Protein AF-A0A914CVT5-F1 (afdb_monomer)

Sequence (232 aa):
MHRPLKSAELKYFDPIYDFYAAGKIHVPKDLCLEKFMAELRFWAVSKAKIDECCNPFSQFCIMKKMPTDQPEKDHFIGLRCAKIRRRLWLILEGHSNSRWWKLFEITSTSFVVLSIAALILGSLPEFQVPEEQRFAPDSGSAATYPTYPKVNGYTVSTTTVVKGTSEPKVVMVEHPVFNYVENICVAYFTIEYMLRLWVAPRKWAFVKEFLNVIDLLAIVPFIFEMMLQLVC

pLDDT: mean 71.41, std 16.87, range [32.84, 95.31]

Solvent-accessible surface area (backbone atoms only — not comparable to full-atom values): 14506 Å² total; per-residue (Å²): 139,87,74,81,85,72,70,75,58,70,86,59,46,56,45,54,51,45,22,78,74,72,73,43,31,61,63,69,92,90,58,60,65,70,60,47,55,50,48,34,58,73,73,68,52,64,80,88,48,44,35,82,93,40,32,66,69,65,54,52,63,52,68,63,65,70,92,87,74,83,73,88,84,66,78,54,76,88,53,90,60,42,70,58,36,53,52,50,38,40,37,76,72,68,75,40,95,47,73,64,31,57,52,52,53,52,49,55,53,49,46,53,53,50,45,54,50,41,54,57,51,53,69,35,76,88,58,32,41,75,43,79,67,76,70,71,81,78,82,74,82,78,80,79,74,90,81,78,90,70,92,83,87,72,86,81,82,78,82,74,77,77,76,72,80,70,66,77,70,64,44,72,35,64,43,69,66,48,58,53,52,45,54,53,41,45,51,49,52,46,51,52,51,50,50,52,49,69,42,40,90,51,48,75,61,51,53,70,34,72,70,47,39,52,60,46,62,73,38,43,65,60,54,49,54,55,51,49,68,72,75,107

Mean predicted aligned error: 19.11 Å

InterPro domains:
  IPR003131 Potassium channel tetramerisation-type BTB domain [PF02214] (11-53)
  IPR005821 Ion transport domain [PF00520] (102-228)
  IPR011333 SKP1/BTB/POZ domain superfamily [G3DSA:3.30.710.10] (8-59)
  IPR011333 SKP1/BTB/POZ domain superfamily [SSF54695] (11-55)
  IPR027359 Voltage-dependent channel domain superfamily [G3DSA:1.20.120.350] (73-231)
  IPR028325 Voltage-gated potassium channel [PTHR11537] (11-228)

Secondary structure (DSSP, 8-state):
---------HHHHHHHHHHHHHS-B---TTS-HHHHHHHHHHTT--GGGB-GGG-HHHHHHHHTSSSS---TTSTTTTSTTHHHHHHHHHHHTT---SHHHHHHHHHHHHHHHHHHHHHHHHTSGGG-EEE-------------PPPPP-TTS-----------------EEE--HHHHHHHHHHHHHHHHHHHHHHHH-SSHHHHHTSHHHHHHHHHHHHHHHHHHHHHH-

Foldseek 3Di:
DDDDPPDPPVVLVVQVVVCVVVVAGADDPPDDVVSSVVVCVVVVHDLVRHDPVRNVVVNVVVVVPDDDDPDPPPLLPPDPPSVVLVVLQCLLVVVDPDPSSVVVVVVLVVLVVLLVVLVVQQPDLVQFDFDQPPDPPPPDPQPDDDDDDDPDPDDDPDRPPPPPPPPRPRDRHGDVVSVVSLVVSLVVLVVSLVSNLVSDSDNVVQCPDPVNVVSCVSNVVVVVVVVVVVVD

Organism: NCBI:txid290746

Structure (mmCIF, N/CA/C/O backbone):
data_AF-A0A914CVT5-F1
#
_entry.id   AF-A0A914CVT5-F1
#
loop_
_atom_site.group_PDB
_atom_site.id
_atom_site.type_symbol
_atom_site.label_atom_id
_atom_site.label_alt_id
_atom_site.label_comp_id
_atom_site.label_asym_id
_atom_site.label_entity_id
_atom_site.label_seq_id
_atom_site.pdbx_PDB_ins_code
_atom_site.Cartn_x
_atom_site.Cartn_y
_atom_site.Cartn_z
_atom_site.occupancy
_atom_site.B_iso_or_equiv
_atom_site.auth_seq_id
_atom_site.auth_comp_id
_atom_site.auth_asym_id
_atom_site.auth_atom_id
_atom_site.pdbx_PDB_model_num
ATOM 1 N N . MET A 1 1 ? 57.151 -15.273 -0.694 1.00 36.97 1 MET A N 1
ATOM 2 C CA . MET A 1 1 ? 55.719 -15.192 -0.328 1.00 36.97 1 MET A CA 1
ATOM 3 C C . MET A 1 1 ? 54.939 -16.100 -1.281 1.00 36.97 1 MET A C 1
ATOM 5 O O . MET A 1 1 ? 54.417 -15.646 -2.288 1.00 36.97 1 MET A O 1
ATOM 9 N N . HIS A 1 2 ? 54.979 -17.411 -1.026 1.00 40.53 2 HIS A N 1
ATOM 10 C CA . HIS A 1 2 ? 54.321 -18.432 -1.847 1.00 40.53 2 HIS A CA 1
ATOM 11 C C . HIS A 1 2 ? 52.834 -18.485 -1.486 1.00 40.53 2 HIS A C 1
ATOM 13 O O . HIS A 1 2 ? 52.484 -18.820 -0.357 1.00 40.53 2 HIS A O 1
ATOM 19 N N . ARG A 1 3 ? 51.962 -18.145 -2.437 1.00 46.84 3 ARG A N 1
ATOM 20 C CA . ARG A 1 3 ? 50.525 -18.426 -2.349 1.00 46.84 3 ARG A CA 1
ATOM 21 C C . ARG A 1 3 ? 50.303 -19.799 -3.008 1.00 46.84 3 ARG A C 1
ATOM 23 O O . ARG A 1 3 ? 50.857 -20.011 -4.086 1.00 46.84 3 ARG A O 1
ATOM 30 N N . PRO A 1 4 ? 49.589 -20.747 -2.378 1.00 44.75 4 PRO A N 1
ATOM 31 C CA . PRO A 1 4 ? 49.489 -22.110 -2.887 1.00 44.75 4 PRO A CA 1
ATOM 32 C C . PRO A 1 4 ? 48.789 -22.116 -4.249 1.00 44.75 4 PRO A C 1
ATOM 34 O O . PRO A 1 4 ? 47.731 -21.503 -4.406 1.00 44.75 4 PRO A O 1
ATOM 37 N N . LEU A 1 5 ? 49.401 -22.813 -5.212 1.00 50.97 5 LEU A N 1
ATOM 38 C CA . LEU A 1 5 ? 48.841 -23.174 -6.514 1.00 50.97 5 LEU A CA 1
ATOM 39 C C . LEU A 1 5 ? 47.601 -24.048 -6.280 1.00 50.97 5 LEU A C 1
ATOM 41 O O . LEU A 1 5 ? 47.671 -25.275 -6.284 1.00 50.97 5 LEU A O 1
ATOM 45 N N . LYS A 1 6 ? 46.455 -23.416 -6.015 1.00 48.66 6 LYS A N 1
ATOM 46 C CA . LYS A 1 6 ? 45.155 -24.065 -6.163 1.00 48.66 6 LYS A CA 1
ATOM 47 C C . LYS A 1 6 ? 44.972 -24.285 -7.656 1.00 48.66 6 LYS A C 1
ATOM 49 O O . LYS A 1 6 ? 44.645 -23.343 -8.362 1.00 48.66 6 LYS A O 1
ATOM 54 N N . SER A 1 7 ? 45.311 -25.497 -8.090 1.00 51.09 7 SER A N 1
ATOM 55 C CA . SER A 1 7 ? 44.855 -26.164 -9.311 1.00 51.09 7 SER A CA 1
ATOM 56 C C . SER A 1 7 ? 44.040 -25.260 -10.238 1.00 51.09 7 SER A C 1
ATOM 58 O O . SER A 1 7 ? 42.828 -25.134 -10.046 1.00 51.09 7 SER A O 1
ATOM 60 N N . ALA A 1 8 ? 44.690 -24.667 -11.243 1.00 56.19 8 ALA A N 1
ATOM 61 C CA . ALA A 1 8 ? 43.963 -24.233 -12.426 1.00 56.19 8 ALA A CA 1
ATOM 62 C C . ALA A 1 8 ? 43.150 -25.451 -12.885 1.00 56.19 8 ALA A C 1
ATOM 64 O O . ALA A 1 8 ? 43.713 -26.529 -13.106 1.00 56.19 8 ALA A O 1
ATOM 65 N N . GLU A 1 9 ? 41.822 -25.340 -12.887 1.00 62.53 9 GLU A N 1
ATOM 66 C CA . GLU A 1 9 ? 40.959 -26.416 -13.369 1.00 62.53 9 GLU A CA 1
ATOM 67 C C . GLU A 1 9 ? 41.416 -26.696 -14.818 1.00 62.53 9 GLU A C 1
ATOM 69 O O . GLU A 1 9 ? 41.316 -25.798 -15.648 1.00 62.53 9 GLU A O 1
ATOM 74 N N . LEU A 1 10 ? 41.975 -27.887 -15.120 1.00 64.94 10 LEU A N 1
ATOM 75 C CA . LEU A 1 10 ? 42.660 -28.189 -16.403 1.00 64.94 10 LEU A CA 1
ATOM 76 C C . LEU A 1 10 ? 41.871 -27.702 -17.632 1.00 64.94 10 LEU A C 1
ATOM 78 O O . LEU A 1 10 ? 42.443 -27.197 -18.587 1.00 64.94 10 LEU A O 1
ATOM 82 N N . LYS A 1 11 ? 40.540 -27.772 -17.543 1.00 69.31 11 LYS A N 1
ATOM 83 C CA . LYS A 1 11 ? 39.583 -27.351 -18.572 1.00 69.31 11 LYS A CA 1
ATOM 84 C C . LYS A 1 11 ? 39.693 -25.876 -18.984 1.00 69.31 11 LYS A C 1
ATOM 86 O O . LYS A 1 11 ? 39.271 -25.532 -20.079 1.00 69.31 11 LYS A O 1
ATOM 91 N N . TYR A 1 12 ? 40.213 -25.001 -18.121 1.00 74.88 12 TYR A N 1
ATOM 92 C CA . TYR A 1 12 ? 40.354 -23.560 -18.372 1.00 74.88 12 TYR A CA 1
ATOM 93 C C . TYR A 1 12 ? 41.755 -23.178 -18.849 1.00 74.88 12 TYR A C 1
ATOM 95 O O . TYR A 1 12 ? 41.942 -22.053 -19.309 1.00 74.88 12 TYR A O 1
ATOM 103 N N . PHE A 1 13 ? 42.728 -24.087 -18.737 1.00 82.00 13 PHE A N 1
ATOM 104 C CA . PHE A 1 13 ? 44.098 -23.839 -19.171 1.00 82.00 13 PHE A CA 1
ATOM 105 C C . PHE A 1 13 ? 44.237 -23.951 -20.691 1.00 82.00 13 PHE A C 1
ATOM 107 O O . PHE A 1 13 ? 44.927 -23.127 -21.281 1.00 82.00 13 PHE A O 1
ATOM 114 N N . ASP A 1 14 ? 43.531 -24.888 -21.330 1.00 81.12 14 ASP A N 1
ATOM 115 C CA . ASP A 1 14 ? 43.660 -25.136 -22.775 1.00 81.12 14 ASP A CA 1
ATOM 116 C C . ASP A 1 14 ? 43.394 -23.877 -23.630 1.00 81.12 14 ASP A C 1
ATOM 118 O O . ASP A 1 14 ? 44.256 -23.511 -24.429 1.00 81.12 14 ASP A O 1
ATOM 122 N N . PRO A 1 15 ? 42.316 -23.093 -23.403 1.00 78.75 15 PRO A N 1
ATOM 123 C CA . PRO A 1 15 ? 42.083 -21.868 -24.176 1.00 78.75 15 PRO A CA 1
ATOM 124 C C . PRO A 1 15 ? 43.093 -20.747 -23.883 1.00 78.75 15 PRO A C 1
ATOM 126 O O . PRO A 1 15 ? 43.278 -19.835 -24.690 1.00 78.75 15 PRO A O 1
ATOM 129 N N . ILE A 1 16 ? 43.728 -20.780 -22.707 1.00 81.81 16 ILE A N 1
ATOM 130 C CA . ILE A 1 16 ? 44.769 -19.822 -22.312 1.00 81.81 16 ILE A CA 1
ATOM 131 C C . ILE A 1 16 ? 46.095 -20.203 -22.973 1.00 81.81 16 ILE A C 1
ATOM 133 O O . ILE A 1 16 ? 46.810 -19.326 -23.454 1.00 81.81 16 ILE A O 1
ATOM 137 N N . TYR A 1 17 ? 46.408 -21.495 -23.050 1.00 83.81 17 TYR A N 1
ATOM 138 C CA . TYR A 1 17 ? 47.564 -22.008 -23.776 1.00 83.81 17 TYR A CA 1
ATOM 139 C C . TYR A 1 17 ? 47.457 -21.713 -25.278 1.00 83.81 17 TYR A C 1
ATOM 141 O O . TYR A 1 17 ? 48.393 -21.158 -25.859 1.00 83.81 17 TYR A O 1
ATOM 149 N N . ASP A 1 18 ? 46.291 -21.968 -25.877 1.00 82.56 18 ASP A N 1
ATOM 150 C CA . ASP A 1 18 ? 46.019 -21.662 -27.285 1.00 82.56 18 ASP A CA 1
ATOM 151 C C . ASP A 1 18 ? 46.185 -20.171 -27.596 1.00 82.56 18 ASP A C 1
ATOM 153 O O . ASP A 1 18 ? 46.646 -19.809 -28.676 1.00 82.56 18 ASP A O 1
ATOM 157 N N . PHE A 1 19 ? 45.903 -19.282 -26.640 1.00 83.75 19 PHE A N 1
ATOM 158 C CA . PHE A 1 19 ? 46.193 -17.858 -26.794 1.00 83.75 19 PHE A CA 1
ATOM 159 C C . PHE A 1 19 ? 47.691 -17.563 -26.904 1.00 83.75 19 PHE A C 1
ATOM 161 O O . PHE A 1 19 ? 48.083 -16.748 -27.740 1.00 83.75 19 PHE A O 1
ATOM 168 N N . TYR A 1 20 ? 48.538 -18.212 -26.104 1.00 82.12 20 TYR A N 1
ATOM 169 C CA . TYR A 1 20 ? 49.987 -18.023 -26.214 1.00 82.12 20 TYR A CA 1
ATOM 170 C C . TYR A 1 20 ? 50.554 -18.599 -27.519 1.00 82.12 20 TYR A C 1
ATOM 172 O O . TYR A 1 20 ? 51.571 -18.101 -27.999 1.00 82.12 20 TYR A O 1
ATOM 180 N N . ALA A 1 21 ? 49.890 -19.594 -28.116 1.00 83.88 21 ALA A N 1
ATOM 181 C CA . ALA A 1 21 ? 50.286 -20.184 -29.394 1.00 83.88 21 ALA A CA 1
ATOM 182 C C . ALA A 1 21 ? 49.738 -19.427 -30.625 1.00 83.88 21 ALA A C 1
ATOM 184 O O . ALA A 1 21 ? 50.476 -19.179 -31.577 1.00 83.88 21 ALA A O 1
ATOM 185 N N . ALA A 1 22 ? 48.456 -19.051 -30.620 1.00 81.00 22 ALA A N 1
ATOM 186 C CA . ALA A 1 22 ? 47.734 -18.489 -31.768 1.00 81.00 22 ALA A CA 1
ATOM 187 C C . ALA A 1 22 ? 47.489 -16.970 -31.673 1.00 81.00 22 ALA A C 1
ATOM 189 O O . ALA A 1 22 ? 47.069 -16.342 -32.647 1.00 81.00 22 ALA A O 1
ATOM 190 N N . GLY A 1 23 ? 47.722 -16.358 -30.508 1.00 78.69 23 GLY A N 1
ATOM 191 C CA . GLY A 1 23 ? 47.562 -14.918 -30.271 1.00 78.69 23 GLY A CA 1
ATOM 192 C C . GLY A 1 23 ? 46.113 -14.433 -30.133 1.00 78.69 23 GLY A C 1
ATOM 193 O O . GLY A 1 23 ? 45.882 -13.225 -30.026 1.00 78.69 23 GLY A O 1
ATOM 194 N N . LYS A 1 24 ? 45.138 -15.347 -30.127 1.00 78.00 24 LYS A N 1
ATOM 195 C CA . LYS A 1 24 ? 43.693 -15.076 -30.058 1.00 78.00 24 LYS A CA 1
ATOM 196 C C . LYS A 1 24 ? 43.043 -15.948 -28.989 1.00 78.00 24 LYS A C 1
ATOM 198 O O . LYS A 1 24 ? 43.407 -17.110 -28.849 1.00 78.00 24 LYS A O 1
ATOM 203 N N . ILE A 1 25 ? 42.088 -15.391 -28.242 1.00 81.44 25 ILE A N 1
ATOM 204 C CA . ILE A 1 25 ? 41.375 -16.122 -27.183 1.00 81.44 25 ILE A CA 1
ATOM 205 C C . ILE A 1 25 ? 39.988 -16.516 -27.690 1.00 81.44 25 ILE A C 1
ATOM 207 O O . ILE A 1 25 ? 39.167 -15.644 -27.994 1.00 81.44 25 ILE A O 1
ATOM 211 N N . HIS A 1 26 ? 39.716 -17.819 -27.704 1.00 79.25 26 HIS A N 1
ATOM 212 C CA . HIS A 1 26 ? 38.389 -18.385 -27.932 1.00 79.25 26 HIS A CA 1
ATOM 213 C C . HIS A 1 26 ? 37.835 -18.947 -26.624 1.00 79.25 26 HIS A C 1
ATOM 215 O O . HIS A 1 26 ? 38.571 -19.535 -25.838 1.00 79.25 26 HIS A O 1
ATOM 221 N N . VAL A 1 27 ? 36.539 -18.756 -26.373 1.00 75.38 27 VAL A N 1
ATOM 222 C CA . VAL A 1 27 ? 35.891 -19.223 -25.140 1.00 75.38 27 VAL A CA 1
ATOM 223 C C . VAL A 1 27 ? 35.035 -20.451 -25.453 1.00 75.38 27 VAL A C 1
ATOM 225 O O . VAL A 1 27 ? 34.087 -20.334 -26.237 1.00 75.38 27 VAL A O 1
ATOM 228 N N . PRO A 1 28 ? 35.331 -21.623 -24.861 1.00 72.06 28 PRO A N 1
ATOM 229 C CA . PRO A 1 28 ? 34.495 -22.807 -25.022 1.00 72.06 28 PRO A CA 1
ATOM 230 C C . PRO A 1 28 ? 33.087 -22.608 -24.435 1.00 72.06 28 PRO A C 1
ATOM 232 O O . PRO A 1 28 ? 32.883 -21.857 -23.477 1.00 72.06 28 PRO A O 1
ATOM 235 N N . LYS A 1 29 ? 32.085 -23.276 -25.020 1.00 64.62 29 LYS A N 1
ATOM 236 C CA . LYS A 1 29 ? 30.657 -23.094 -24.676 1.00 64.62 29 LYS A CA 1
ATOM 237 C C . LYS A 1 29 ? 30.236 -23.807 -23.386 1.00 64.62 29 LYS A C 1
ATOM 239 O O . LYS A 1 29 ? 29.190 -23.488 -22.833 1.00 64.62 29 LYS A O 1
ATOM 244 N N . ASP A 1 30 ? 31.038 -24.757 -22.935 1.00 65.56 30 ASP A N 1
ATOM 245 C CA . ASP A 1 30 ? 30.830 -25.640 -21.786 1.00 65.56 30 ASP A CA 1
ATOM 246 C C . ASP A 1 30 ? 31.493 -25.131 -20.492 1.00 65.56 30 ASP A C 1
ATOM 248 O O . ASP A 1 30 ? 31.380 -25.762 -19.439 1.00 65.56 30 ASP A O 1
ATOM 252 N N . LEU A 1 31 ? 32.161 -23.974 -20.547 1.00 69.25 31 LEU A N 1
ATOM 253 C CA . LEU A 1 31 ? 32.908 -23.402 -19.430 1.00 69.25 31 LEU A CA 1
ATOM 254 C C . LEU A 1 31 ? 32.142 -22.292 -18.699 1.00 69.25 31 LEU A C 1
ATOM 256 O O . LEU A 1 31 ? 31.483 -21.445 -19.302 1.00 69.25 31 LEU A O 1
ATOM 260 N N . CYS A 1 32 ? 32.295 -22.246 -17.371 1.00 71.19 32 CYS A N 1
ATOM 261 C CA . CYS A 1 32 ? 31.760 -21.159 -16.555 1.00 71.19 32 CYS A CA 1
ATOM 262 C C . CYS A 1 32 ? 32.576 -19.875 -16.768 1.00 71.19 32 CYS A C 1
ATOM 264 O O . CYS A 1 32 ? 33.759 -19.806 -16.425 1.00 71.19 32 CYS A O 1
ATOM 266 N N . LEU A 1 33 ? 31.926 -18.830 -17.285 1.00 71.44 33 LEU A N 1
ATOM 267 C CA . LEU A 1 33 ? 32.588 -17.580 -17.664 1.00 71.44 33 LEU A CA 1
ATOM 268 C C . LEU A 1 33 ? 33.230 -16.846 -16.478 1.00 71.44 33 LEU A C 1
ATOM 270 O O . LEU A 1 33 ? 34.281 -16.229 -16.632 1.00 71.44 33 LEU A O 1
ATOM 274 N N . GLU A 1 34 ? 32.632 -16.908 -15.286 1.00 71.06 34 GLU A N 1
ATOM 275 C CA . GLU A 1 34 ? 33.183 -16.237 -14.100 1.00 71.06 34 GLU A CA 1
ATOM 276 C C . GLU A 1 34 ? 34.503 -16.862 -13.650 1.00 71.06 34 GLU A C 1
ATOM 278 O O . GLU A 1 34 ? 35.470 -16.141 -13.391 1.00 71.06 34 GLU A O 1
ATOM 283 N N . LYS A 1 35 ? 34.557 -18.199 -13.626 1.00 71.69 35 LYS A N 1
ATOM 284 C CA . LYS A 1 35 ? 35.776 -18.956 -13.328 1.00 71.69 35 LYS A CA 1
ATOM 285 C C . LYS A 1 35 ? 36.838 -18.721 -14.399 1.00 71.69 35 LYS A C 1
ATOM 287 O O . LYS A 1 35 ? 37.969 -18.387 -14.063 1.00 71.69 35 LYS A O 1
ATOM 292 N N . PHE A 1 36 ? 36.457 -18.750 -15.676 1.00 77.75 36 PHE A N 1
ATOM 293 C CA . PHE A 1 36 ? 37.373 -18.445 -16.779 1.00 77.75 36 PHE A CA 1
ATOM 294 C C . PHE A 1 36 ? 37.939 -17.018 -16.697 1.00 77.75 36 PHE A C 1
ATOM 296 O O . PHE A 1 36 ? 39.131 -16.793 -16.886 1.00 77.75 36 PHE A O 1
ATOM 303 N N . MET A 1 37 ? 37.116 -16.037 -16.322 1.00 75.31 37 MET A N 1
ATOM 304 C CA . MET A 1 37 ? 37.561 -14.660 -16.100 1.00 75.31 37 MET A CA 1
ATOM 305 C C . MET A 1 37 ? 38.459 -14.501 -14.867 1.00 75.31 37 MET A C 1
ATOM 307 O O . MET A 1 37 ? 39.211 -13.525 -14.789 1.00 75.31 37 MET A O 1
ATOM 311 N N . ALA A 1 38 ? 38.346 -15.372 -13.865 1.00 77.00 38 ALA A N 1
ATOM 312 C CA . ALA A 1 38 ? 39.269 -15.406 -12.734 1.00 77.00 38 ALA A CA 1
ATOM 313 C C . ALA A 1 38 ? 40.628 -15.975 -13.165 1.00 77.00 38 ALA A C 1
ATOM 315 O O . ALA A 1 38 ? 41.653 -15.374 -12.844 1.00 77.00 38 ALA A O 1
ATOM 316 N N . GLU A 1 39 ? 40.625 -17.031 -13.981 1.00 81.38 39 GLU A N 1
ATOM 317 C CA . GLU A 1 39 ? 41.834 -17.601 -14.586 1.00 81.38 39 GLU A CA 1
ATOM 318 C C . GLU A 1 39 ? 42.536 -16.584 -15.498 1.00 81.38 39 GLU A C 1
ATOM 320 O O . GLU A 1 39 ? 43.709 -16.293 -15.292 1.00 81.38 39 GLU A O 1
ATOM 325 N N . LEU A 1 40 ? 41.838 -15.906 -16.416 1.00 80.38 40 LEU A N 1
ATOM 326 C CA . LEU A 1 40 ? 42.462 -14.867 -17.258 1.00 80.38 40 LEU A CA 1
ATOM 327 C C . LEU A 1 40 ? 43.147 -13.758 -16.442 1.00 80.38 40 LEU A C 1
ATOM 329 O O . LEU A 1 40 ? 44.201 -13.257 -16.832 1.00 80.38 40 LEU A O 1
ATOM 333 N N . ARG A 1 41 ? 42.573 -13.382 -15.291 1.00 80.19 41 ARG A N 1
ATOM 334 C CA . ARG A 1 41 ? 43.198 -12.419 -14.369 1.00 80.19 41 ARG A CA 1
ATOM 335 C C . ARG A 1 41 ? 44.419 -13.007 -13.667 1.00 80.19 41 ARG A C 1
ATOM 337 O O . ARG A 1 41 ? 45.386 -12.279 -13.469 1.00 80.19 41 ARG A O 1
ATOM 344 N N . PHE A 1 42 ? 44.373 -14.285 -13.296 1.00 80.56 42 PHE A N 1
ATOM 345 C CA . PHE A 1 42 ? 45.504 -15.000 -12.708 1.00 80.56 42 PHE A CA 1
ATOM 346 C C . PHE A 1 42 ? 46.688 -15.076 -13.682 1.00 80.56 42 PHE A C 1
ATOM 348 O O . PHE A 1 42 ? 47.810 -14.756 -13.299 1.00 80.56 42 PHE A O 1
ATOM 355 N N . TRP A 1 43 ? 46.426 -15.386 -14.954 1.00 81.81 43 TRP A N 1
ATOM 356 C CA . TRP A 1 43 ? 47.430 -15.445 -16.025 1.00 81.81 43 TRP A CA 1
ATOM 357 C C . TRP A 1 43 ? 47.799 -14.068 -16.612 1.00 81.81 43 TRP A C 1
ATOM 359 O O . TRP A 1 43 ? 48.578 -13.986 -17.557 1.00 81.81 43 TRP A O 1
ATOM 369 N N . ALA A 1 44 ? 47.258 -12.977 -16.055 1.00 82.38 44 ALA A N 1
ATOM 370 C CA . ALA A 1 44 ? 47.486 -11.598 -16.498 1.00 82.38 44 ALA A CA 1
ATOM 371 C C . ALA A 1 44 ? 47.178 -11.341 -17.991 1.00 82.38 44 ALA A C 1
ATOM 373 O O . ALA A 1 44 ? 47.771 -10.466 -18.626 1.00 82.38 44 ALA A O 1
ATOM 374 N N . VAL A 1 45 ? 46.210 -12.068 -18.553 1.00 81.94 45 VAL A N 1
ATOM 375 C CA . VAL A 1 45 ? 45.780 -11.919 -19.947 1.00 81.94 45 VAL A CA 1
ATOM 376 C C . VAL A 1 45 ? 44.652 -10.886 -20.041 1.00 81.94 45 VAL A C 1
ATOM 378 O O . VAL A 1 45 ? 43.637 -10.958 -19.344 1.00 81.94 45 VAL A O 1
ATOM 381 N N . SER A 1 46 ? 44.817 -9.893 -20.921 1.00 74.69 46 SER A N 1
ATOM 382 C CA . SER A 1 46 ? 43.826 -8.827 -21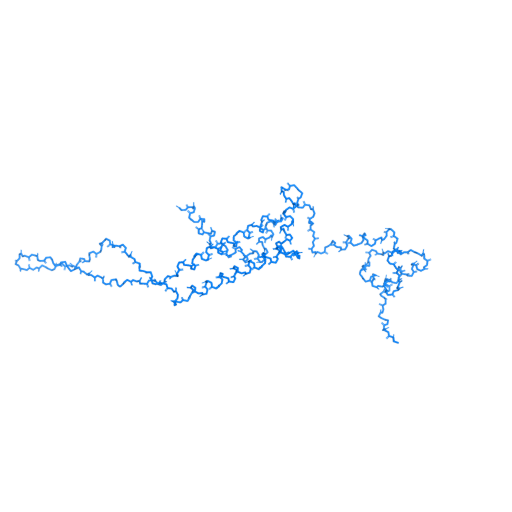.098 1.00 74.69 46 SER A CA 1
ATOM 383 C C . SER A 1 46 ? 42.567 -9.324 -21.810 1.00 74.69 46 SER A C 1
ATOM 385 O O . SER A 1 46 ? 42.628 -9.904 -22.893 1.00 74.69 46 SER A O 1
ATOM 387 N N . LYS A 1 47 ? 41.401 -8.979 -21.255 1.00 67.69 47 LYS A N 1
ATOM 388 C CA . LYS A 1 47 ? 40.072 -9.273 -21.823 1.00 67.69 47 LYS A CA 1
ATOM 389 C C . LYS A 1 47 ? 39.843 -8.656 -23.209 1.00 67.69 47 LYS A C 1
ATOM 391 O O . LYS A 1 47 ? 38.940 -9.080 -23.916 1.00 67.69 47 LYS A O 1
ATOM 396 N N . ALA A 1 48 ? 40.650 -7.666 -23.596 1.00 66.69 48 ALA A N 1
ATOM 397 C CA . ALA A 1 48 ? 40.588 -7.022 -24.909 1.00 66.69 48 ALA A CA 1
ATOM 398 C C . ALA A 1 48 ? 41.134 -7.901 -26.054 1.00 66.69 48 ALA A C 1
ATOM 400 O O . ALA A 1 48 ? 41.044 -7.511 -27.212 1.00 66.69 48 ALA A O 1
ATOM 401 N N . LYS A 1 49 ? 41.729 -9.060 -25.739 1.00 71.81 49 LYS A N 1
ATOM 402 C CA . LYS A 1 49 ? 42.294 -10.012 -26.711 1.00 71.81 49 LYS A CA 1
ATOM 403 C C . LYS A 1 49 ? 41.344 -11.165 -27.072 1.00 71.81 49 LYS A C 1
ATOM 405 O O . LYS A 1 49 ? 41.755 -12.101 -27.754 1.00 71.81 49 LYS A O 1
ATOM 410 N N . ILE A 1 50 ? 40.096 -11.110 -26.602 1.00 73.56 50 ILE A N 1
ATOM 411 C CA . ILE A 1 50 ? 39.063 -12.087 -26.954 1.00 73.56 50 ILE A CA 1
ATOM 412 C C . ILE A 1 50 ? 38.571 -11.798 -28.368 1.00 73.56 50 ILE A C 1
ATOM 414 O O . ILE A 1 50 ? 38.207 -10.662 -28.671 1.00 73.56 50 ILE A O 1
ATOM 418 N N . ASP A 1 51 ? 38.594 -12.820 -29.223 1.00 68.81 51 ASP A N 1
ATOM 419 C CA . ASP A 1 51 ? 38.197 -12.683 -30.623 1.00 68.81 51 ASP A CA 1
ATOM 420 C C . ASP A 1 51 ? 36.681 -12.414 -30.732 1.00 68.81 51 ASP A C 1
ATOM 422 O O . ASP A 1 51 ? 35.891 -12.831 -29.875 1.00 68.81 51 ASP A O 1
ATOM 426 N N . GLU A 1 52 ? 36.252 -11.724 -31.789 1.00 64.94 52 GLU A N 1
ATOM 427 C CA . GLU A 1 52 ? 34.862 -11.284 -31.982 1.00 64.94 52 GLU A CA 1
ATOM 428 C C . GLU A 1 52 ? 33.876 -12.460 -31.987 1.00 64.94 52 GLU A C 1
ATOM 430 O O . GLU A 1 52 ? 32.758 -12.342 -31.484 1.00 64.94 52 GLU A O 1
ATOM 435 N N . CYS A 1 53 ? 34.316 -13.622 -32.475 1.00 66.12 53 CYS A N 1
ATOM 436 C CA . CYS A 1 53 ? 33.522 -14.852 -32.507 1.00 66.12 53 CYS A CA 1
ATOM 437 C C . CYS A 1 53 ? 33.195 -15.432 -31.116 1.00 66.12 53 CYS A C 1
ATOM 439 O O . CYS A 1 53 ? 32.230 -16.185 -30.983 1.00 66.12 53 CYS A O 1
ATOM 441 N N . CYS A 1 54 ? 33.964 -15.075 -30.082 1.00 64.19 54 CYS A N 1
ATOM 442 C CA . CYS A 1 54 ? 33.794 -15.536 -28.701 1.00 64.19 54 CYS A CA 1
ATOM 443 C C . CYS A 1 54 ? 33.602 -14.365 -27.731 1.00 64.19 54 CYS A C 1
ATOM 445 O O . CYS A 1 54 ? 33.836 -14.506 -26.529 1.00 64.19 54 CYS A O 1
ATOM 447 N N . ASN A 1 55 ? 33.192 -13.203 -28.250 1.00 63.19 55 ASN A N 1
ATOM 448 C CA . ASN A 1 55 ? 33.090 -11.974 -27.482 1.00 63.19 55 ASN A CA 1
ATOM 449 C C . ASN A 1 55 ? 32.263 -12.216 -26.200 1.00 63.19 55 ASN A C 1
ATOM 451 O O . ASN A 1 55 ? 31.128 -12.699 -26.305 1.00 63.19 55 ASN A O 1
ATOM 455 N N . PRO A 1 56 ? 32.785 -11.882 -25.001 1.00 54.78 56 PRO A N 1
ATOM 456 C CA . PRO A 1 56 ? 32.131 -12.150 -23.720 1.00 54.78 56 PRO A CA 1
ATOM 457 C C . PRO A 1 56 ? 30.688 -11.631 -23.644 1.00 54.78 56 PRO A C 1
ATOM 459 O O . PRO A 1 56 ? 29.872 -12.221 -22.938 1.00 54.78 56 PRO A O 1
ATOM 462 N N . PHE A 1 57 ? 30.322 -10.596 -24.409 1.00 50.28 57 PHE A N 1
ATOM 463 C CA . PHE A 1 57 ? 28.935 -10.119 -24.486 1.00 50.28 57 PHE A CA 1
ATOM 464 C C . PHE A 1 57 ? 27.947 -11.172 -25.016 1.00 50.28 57 PHE A C 1
ATOM 466 O O . PHE A 1 57 ? 26.803 -11.210 -24.563 1.00 50.28 57 PHE A O 1
ATOM 473 N N . SER A 1 58 ? 28.381 -12.066 -25.909 1.00 52.38 58 SER A N 1
ATOM 474 C C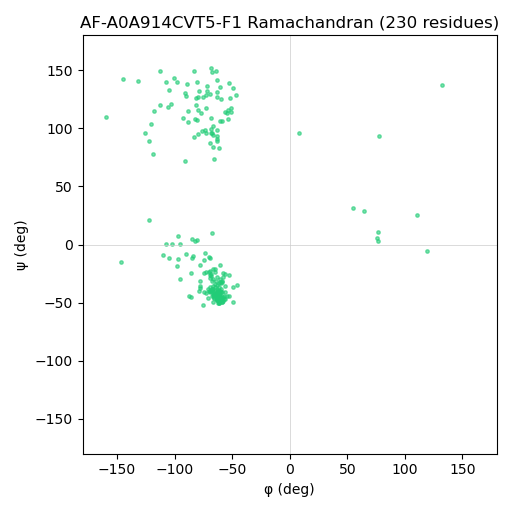A . SER A 1 58 ? 27.526 -13.121 -26.468 1.00 52.38 58 SER A CA 1
ATOM 475 C C . SER A 1 58 ? 27.172 -14.200 -25.434 1.00 52.38 58 SER A C 1
ATOM 477 O O . SER A 1 58 ? 26.013 -14.604 -25.343 1.00 52.38 58 SER A O 1
ATOM 479 N N . GLN A 1 59 ? 28.123 -14.602 -24.581 1.00 53.06 59 GLN A N 1
ATOM 480 C CA . GLN A 1 59 ? 27.896 -15.573 -23.501 1.00 53.06 59 GLN A CA 1
ATOM 481 C C . GLN A 1 59 ? 27.179 -14.962 -22.287 1.00 53.06 59 GLN A C 1
ATOM 483 O O . GLN A 1 59 ? 26.310 -15.619 -21.709 1.00 53.06 59 GLN A O 1
ATOM 488 N N . PHE A 1 60 ? 27.453 -13.697 -21.935 1.00 50.78 60 PHE A N 1
ATOM 489 C CA . PHE A 1 60 ? 26.710 -12.980 -20.884 1.00 50.78 60 PHE A CA 1
ATOM 490 C C . PHE A 1 60 ? 25.207 -12.871 -21.202 1.00 50.78 60 PHE A C 1
ATOM 492 O O . PHE A 1 60 ? 24.379 -12.944 -20.291 1.00 50.78 60 PHE A O 1
ATOM 499 N N . CYS A 1 61 ? 24.833 -12.754 -22.482 1.00 46.06 61 CYS A N 1
ATOM 500 C CA . CYS A 1 61 ? 23.433 -12.775 -22.912 1.00 46.06 61 CYS A CA 1
ATOM 501 C C . CYS A 1 61 ? 22.751 -14.146 -22.744 1.00 46.06 61 CYS A C 1
ATOM 503 O O . CYS A 1 61 ? 21.536 -14.185 -22.554 1.00 46.06 61 CYS A O 1
ATOM 505 N N . ILE A 1 62 ? 23.504 -15.252 -22.785 1.00 48.84 62 ILE A N 1
ATOM 506 C CA . ILE A 1 62 ? 22.962 -16.613 -22.640 1.00 48.84 62 ILE A CA 1
ATOM 507 C C . ILE A 1 62 ? 22.888 -17.016 -21.159 1.00 48.84 62 ILE A C 1
ATOM 509 O O . ILE A 1 62 ? 21.847 -17.494 -20.720 1.00 48.84 62 ILE A O 1
ATOM 513 N N . MET A 1 63 ? 23.928 -16.756 -20.357 1.00 43.75 63 MET A N 1
ATOM 514 C CA . MET A 1 63 ? 23.954 -17.142 -18.932 1.00 43.75 63 MET A CA 1
ATOM 515 C C . MET A 1 63 ? 23.079 -16.266 -18.026 1.00 43.75 63 MET A C 1
ATOM 517 O O . MET A 1 63 ? 22.605 -16.746 -17.002 1.00 43.75 63 MET A O 1
ATOM 521 N N . LYS A 1 64 ? 22.781 -15.010 -18.397 1.00 42.19 64 LYS A N 1
ATOM 522 C CA . LYS A 1 64 ? 21.775 -14.218 -17.659 1.00 42.19 64 LYS A CA 1
ATOM 523 C C . LYS A 1 64 ? 20.350 -14.757 -17.863 1.00 42.19 64 LYS A C 1
ATOM 525 O O . LYS A 1 64 ? 19.424 -14.376 -17.149 1.00 42.19 64 LYS A O 1
ATOM 530 N N . LYS A 1 65 ? 20.154 -15.665 -18.820 1.00 38.72 65 LYS A N 1
ATOM 531 C CA . LYS A 1 65 ? 18.859 -16.248 -19.146 1.00 38.72 65 LYS A CA 1
ATOM 532 C C . LYS A 1 65 ? 18.630 -17.539 -18.330 1.00 38.72 65 LYS A C 1
ATOM 534 O O . LYS A 1 65 ? 18.635 -18.613 -18.913 1.00 38.72 65 LYS A O 1
ATOM 539 N N . MET A 1 66 ? 18.379 -17.378 -17.009 1.00 36.41 66 MET A N 1
ATOM 540 C CA . MET A 1 66 ? 17.450 -18.143 -16.116 1.00 36.41 66 MET A CA 1
ATOM 541 C C . MET A 1 66 ? 18.046 -18.623 -14.757 1.00 36.41 66 MET A C 1
ATOM 543 O O . MET A 1 66 ? 19.149 -19.158 -14.773 1.00 36.41 66 MET A O 1
ATOM 547 N N . PRO A 1 67 ? 17.340 -18.530 -13.593 1.00 40.09 67 PRO A N 1
ATOM 548 C CA . PRO A 1 67 ? 16.043 -17.913 -13.292 1.00 40.09 67 PRO A CA 1
ATOM 549 C C . PRO A 1 67 ? 16.155 -16.812 -12.213 1.00 40.09 67 PRO A C 1
ATOM 551 O O . PRO A 1 67 ? 16.213 -17.095 -11.020 1.00 40.09 67 PRO A O 1
ATOM 554 N N . THR A 1 68 ? 16.103 -15.539 -12.600 1.00 37.47 68 THR A N 1
ATOM 555 C CA . THR A 1 68 ? 15.581 -14.496 -11.687 1.00 37.47 68 THR A CA 1
ATOM 556 C C . THR A 1 68 ? 14.860 -13.377 -12.431 1.00 37.47 68 THR A C 1
ATOM 558 O O . THR A 1 68 ? 14.085 -12.668 -11.817 1.00 37.47 68 THR A O 1
ATOM 561 N N . ASP A 1 69 ? 15.000 -13.246 -13.754 1.00 36.31 69 ASP A N 1
ATOM 562 C CA . ASP A 1 69 ? 14.232 -12.224 -14.468 1.00 36.31 69 ASP A CA 1
ATOM 563 C C . ASP A 1 69 ? 14.123 -12.530 -15.973 1.00 36.31 69 ASP A C 1
ATOM 565 O O . ASP A 1 69 ? 15.103 -12.477 -16.717 1.00 36.31 69 ASP A O 1
ATOM 569 N N . GLN A 1 70 ? 12.933 -12.899 -16.440 1.00 32.84 70 GLN A N 1
ATOM 570 C CA . GLN A 1 70 ? 12.522 -12.881 -17.853 1.00 32.84 70 GLN A CA 1
ATOM 571 C C . GLN A 1 70 ? 11.031 -12.502 -17.874 1.00 32.84 70 GLN A C 1
ATOM 573 O O . GLN A 1 70 ? 10.306 -13.044 -17.039 1.00 32.84 70 GLN A O 1
ATOM 578 N N . PRO A 1 71 ? 10.485 -11.708 -18.824 1.00 41.41 71 PRO A N 1
ATOM 579 C CA . PRO A 1 71 ? 11.058 -10.845 -19.860 1.00 41.41 71 PRO A CA 1
ATOM 580 C C . PRO A 1 71 ? 10.484 -9.405 -19.733 1.00 41.41 71 PRO A C 1
ATOM 582 O O . PRO A 1 71 ? 9.400 -9.096 -20.220 1.00 41.41 71 PRO A O 1
ATOM 585 N N . GLU A 1 72 ? 11.188 -8.494 -19.059 1.00 46.91 72 GLU A N 1
ATOM 586 C CA . GLU A 1 72 ? 10.638 -7.175 -18.670 1.00 46.91 72 GLU A CA 1
ATOM 587 C C . GLU A 1 72 ? 10.406 -6.187 -19.841 1.00 46.91 72 GLU A C 1
ATOM 589 O O . GLU A 1 72 ? 9.776 -5.143 -19.668 1.00 46.91 72 GLU A O 1
ATOM 594 N N . LYS A 1 73 ? 10.899 -6.466 -21.056 1.00 43.81 73 LYS A N 1
ATOM 595 C CA . LYS A 1 73 ? 10.902 -5.466 -22.145 1.00 43.81 73 LYS A CA 1
ATOM 596 C C . LYS A 1 73 ? 9.667 -5.444 -23.048 1.00 43.81 73 LYS A C 1
ATOM 598 O O . LYS A 1 73 ? 9.501 -4.453 -23.753 1.00 43.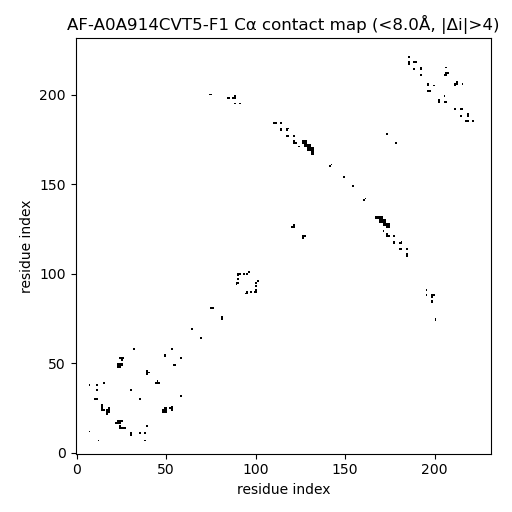81 73 LYS A O 1
ATOM 603 N N . ASP A 1 74 ? 8.754 -6.408 -22.929 1.00 44.25 74 ASP A N 1
ATOM 604 C CA . ASP A 1 74 ? 7.599 -6.493 -23.838 1.00 44.25 74 ASP A CA 1
ATOM 605 C C . ASP A 1 74 ? 6.248 -6.162 -23.175 1.00 44.25 74 ASP A C 1
ATOM 607 O O . ASP A 1 74 ? 5.253 -5.969 -23.867 1.00 44.25 74 ASP A O 1
ATOM 611 N N . HIS A 1 75 ? 6.184 -6.004 -21.844 1.00 50.91 75 HIS A N 1
ATOM 612 C CA . HIS A 1 75 ? 4.895 -5.838 -21.145 1.00 50.91 75 HIS A CA 1
ATOM 613 C C . HIS A 1 75 ? 4.343 -4.402 -21.106 1.00 50.91 75 HIS A C 1
ATOM 615 O O . HIS A 1 75 ? 3.189 -4.189 -20.738 1.00 50.91 75 HIS A O 1
ATOM 621 N N . PHE A 1 76 ? 5.151 -3.405 -21.473 1.00 49.94 76 PHE A N 1
ATOM 622 C CA . PHE A 1 76 ? 4.760 -1.988 -21.433 1.00 49.94 76 PHE A CA 1
ATOM 623 C C . PHE A 1 76 ? 4.513 -1.375 -22.819 1.00 49.94 76 PHE A C 1
ATOM 625 O O . PHE A 1 76 ? 4.192 -0.187 -22.918 1.00 49.94 76 PHE A O 1
ATOM 632 N N . ILE A 1 77 ? 4.652 -2.155 -23.892 1.00 43.75 77 ILE A N 1
ATOM 633 C CA . ILE A 1 77 ? 4.425 -1.689 -25.262 1.00 43.75 77 ILE A CA 1
ATOM 634 C C . ILE A 1 77 ? 2.912 -1.714 -25.522 1.00 43.75 77 ILE A C 1
ATOM 636 O O . ILE A 1 77 ? 2.311 -2.774 -25.628 1.00 43.75 77 ILE A O 1
ATOM 640 N N . GLY A 1 78 ? 2.290 -0.531 -25.579 1.00 51.62 78 GLY A N 1
ATOM 641 C CA . GLY A 1 78 ? 0.877 -0.363 -25.957 1.00 51.62 78 GLY A CA 1
ATOM 642 C C . GLY A 1 78 ? -0.042 0.269 -24.905 1.00 51.62 78 GLY A C 1
ATOM 643 O O . GLY A 1 78 ? -1.193 0.563 -25.213 1.00 51.62 78 GLY A O 1
ATOM 644 N N . LEU A 1 79 ? 0.432 0.539 -23.682 1.00 56.16 79 LEU A N 1
ATOM 645 C CA . LEU A 1 79 ? -0.367 1.224 -22.654 1.00 56.16 79 LEU A CA 1
ATOM 646 C C . LEU A 1 79 ? -0.037 2.726 -22.586 1.00 56.16 79 LEU A C 1
ATOM 648 O O . LEU A 1 79 ? 1.132 3.124 -22.638 1.00 56.16 79 LEU A O 1
ATOM 652 N N . ARG A 1 80 ? -1.064 3.579 -22.418 1.00 58.31 80 ARG A N 1
ATOM 653 C CA . ARG A 1 80 ? -0.873 5.018 -22.141 1.00 58.31 80 ARG A CA 1
ATOM 654 C C . ARG A 1 80 ? 0.071 5.193 -20.942 1.00 58.31 80 ARG A C 1
ATOM 656 O O . ARG A 1 80 ? -0.028 4.470 -19.956 1.00 58.31 80 ARG A O 1
ATOM 663 N N . CYS A 1 81 ? 0.979 6.167 -21.026 1.00 64.62 81 CYS A N 1
ATOM 664 C CA . CYS A 1 81 ? 1.893 6.545 -19.939 1.00 64.62 81 CYS A CA 1
ATOM 665 C C . CYS A 1 81 ? 2.925 5.476 -19.507 1.00 64.62 81 CYS A C 1
ATOM 667 O O . CYS A 1 81 ? 3.399 5.514 -18.372 1.00 64.62 81 CYS A O 1
ATOM 669 N N . ALA A 1 82 ? 3.362 4.582 -20.404 1.00 65.81 82 ALA A N 1
ATOM 670 C CA . ALA A 1 82 ? 4.374 3.550 -20.119 1.00 65.81 82 ALA A CA 1
ATOM 671 C C . ALA A 1 82 ? 5.659 4.071 -19.427 1.00 65.81 82 ALA A C 1
ATOM 673 O O . ALA A 1 82 ? 6.193 3.422 -18.530 1.00 65.81 82 ALA A O 1
ATOM 674 N N . LYS A 1 83 ? 6.134 5.278 -19.779 1.00 68.38 83 LYS A N 1
ATOM 675 C CA . LYS A 1 83 ? 7.310 5.909 -19.141 1.00 68.38 83 LYS A CA 1
ATOM 676 C C . LYS A 1 83 ? 7.060 6.299 -17.680 1.00 68.38 83 LYS A C 1
ATOM 678 O O . LYS A 1 83 ? 7.946 6.123 -16.849 1.00 68.38 83 LYS A O 1
ATOM 683 N N . ILE A 1 84 ? 5.875 6.835 -17.376 1.00 75.75 84 ILE A N 1
ATOM 684 C CA . ILE A 1 84 ? 5.487 7.246 -16.017 1.00 75.75 84 ILE A CA 1
ATOM 685 C C . ILE A 1 84 ? 5.279 6.003 -15.161 1.00 75.75 84 ILE A C 1
ATOM 687 O O . ILE A 1 84 ? 5.843 5.915 -14.078 1.00 75.75 84 ILE A O 1
ATOM 691 N N . ARG A 1 85 ? 4.565 5.006 -15.691 1.00 77.75 85 ARG A N 1
ATOM 692 C CA . ARG A 1 85 ? 4.338 3.730 -15.012 1.00 77.75 85 ARG A CA 1
ATOM 693 C C . ARG A 1 85 ? 5.649 3.030 -14.664 1.00 77.75 85 ARG A C 1
ATOM 695 O O . ARG A 1 85 ? 5.834 2.635 -13.525 1.00 77.75 85 ARG A O 1
ATOM 702 N N . ARG A 1 86 ? 6.606 2.969 -15.595 1.00 73.94 86 ARG A N 1
ATOM 703 C CA . ARG A 1 86 ? 7.930 2.390 -15.324 1.00 73.94 86 ARG A CA 1
ATOM 704 C C . ARG A 1 86 ? 8.708 3.161 -14.252 1.00 73.94 86 ARG A C 1
ATOM 706 O O . ARG A 1 86 ? 9.370 2.545 -13.428 1.00 73.94 86 ARG A O 1
ATOM 713 N N . ARG A 1 87 ? 8.628 4.497 -14.239 1.00 75.56 87 ARG A N 1
ATOM 714 C CA . ARG A 1 87 ? 9.247 5.305 -13.172 1.00 75.56 87 ARG A CA 1
ATOM 715 C C . ARG A 1 87 ? 8.587 5.057 -11.818 1.00 75.56 87 ARG A C 1
ATOM 717 O O . ARG A 1 87 ? 9.307 4.892 -10.845 1.00 75.56 87 ARG A O 1
ATOM 724 N N . LEU A 1 88 ? 7.256 5.017 -11.765 1.00 79.88 88 LEU A N 1
ATOM 725 C CA . LEU A 1 88 ? 6.511 4.727 -10.540 1.00 79.88 88 LEU A CA 1
ATOM 726 C C . LEU A 1 88 ? 6.795 3.314 -10.029 1.00 79.88 88 LEU A C 1
ATOM 728 O O . LEU A 1 88 ? 6.955 3.152 -8.831 1.00 79.88 88 LEU A O 1
ATOM 732 N N . TRP A 1 89 ? 6.935 2.327 -10.918 1.00 79.88 89 TRP A N 1
ATOM 733 C CA . TRP A 1 89 ? 7.275 0.947 -10.550 1.00 79.88 89 TRP A CA 1
ATOM 734 C C . TRP A 1 89 ? 8.634 0.892 -9.859 1.00 79.88 89 TRP A C 1
ATOM 736 O O . TRP A 1 89 ? 8.745 0.412 -8.744 1.00 79.88 89 TRP A O 1
ATOM 746 N N . LEU A 1 90 ? 9.653 1.508 -10.467 1.00 74.56 90 LEU A N 1
ATOM 747 C CA . LEU A 1 90 ? 11.002 1.568 -9.894 1.00 74.56 90 LEU A CA 1
ATOM 748 C C . LEU A 1 90 ? 11.070 2.329 -8.564 1.00 74.56 90 LEU A C 1
ATOM 750 O O . LEU A 1 90 ? 11.973 2.075 -7.769 1.00 74.56 90 LEU A O 1
ATOM 754 N N . ILE A 1 91 ? 10.168 3.291 -8.351 1.00 78.06 91 ILE A N 1
ATOM 755 C CA . ILE A 1 91 ? 10.046 3.985 -7.069 1.00 78.06 91 ILE A CA 1
ATOM 756 C C . ILE A 1 91 ? 9.356 3.062 -6.065 1.00 78.06 91 ILE A C 1
ATOM 758 O O . ILE A 1 91 ? 9.920 2.850 -5.011 1.00 78.06 91 ILE A O 1
ATOM 762 N N . LEU A 1 92 ? 8.197 2.486 -6.385 1.00 76.62 92 LEU A N 1
ATOM 763 C CA . LEU A 1 92 ? 7.398 1.676 -5.458 1.00 76.62 92 LEU A CA 1
ATOM 764 C C . LEU A 1 92 ? 8.064 0.350 -5.056 1.00 76.62 92 LEU A C 1
ATOM 766 O O . LEU A 1 92 ? 7.865 -0.087 -3.928 1.00 76.62 92 LEU A O 1
ATOM 770 N N . GLU A 1 93 ? 8.867 -0.256 -5.934 1.00 73.00 93 GLU A N 1
ATOM 771 C CA . GLU A 1 93 ? 9.587 -1.516 -5.678 1.00 73.00 93 GLU A CA 1
ATOM 772 C C . GLU A 1 93 ? 10.911 -1.316 -4.905 1.00 73.00 93 GLU A C 1
ATOM 774 O O . GLU A 1 93 ? 11.684 -2.252 -4.727 1.00 73.00 93 GLU A O 1
ATOM 779 N N . GLY A 1 94 ? 11.239 -0.086 -4.492 1.00 66.25 94 GLY A N 1
ATOM 780 C CA . GLY A 1 94 ? 12.419 0.191 -3.662 1.00 66.25 94 GLY A CA 1
ATOM 781 C C . GLY A 1 94 ? 13.771 0.184 -4.376 1.00 66.25 94 GLY A C 1
ATOM 782 O O . GLY A 1 94 ? 14.816 0.285 -3.738 1.00 66.25 94 GLY A O 1
ATOM 783 N N . HIS A 1 95 ? 13.797 0.143 -5.708 1.00 62.69 95 HIS A N 1
ATOM 784 C CA . HIS A 1 95 ? 15.047 0.120 -6.480 1.00 62.69 95 HIS A CA 1
ATOM 785 C C . HIS A 1 95 ? 15.651 1.513 -6.759 1.00 62.69 95 HIS A C 1
ATOM 787 O O . HIS A 1 95 ? 16.651 1.626 -7.476 1.00 62.69 95 HIS A O 1
ATOM 793 N N . SER A 1 96 ? 15.077 2.598 -6.222 1.00 65.62 96 SER A N 1
ATOM 794 C CA . SER A 1 96 ? 15.488 3.971 -6.541 1.00 65.62 96 SER A CA 1
ATOM 795 C C . SER A 1 96 ? 16.139 4.704 -5.362 1.00 65.62 96 SER A C 1
ATOM 797 O O . SER A 1 96 ? 15.479 5.030 -4.386 1.00 65.62 96 SER A O 1
ATOM 799 N N . ASN A 1 97 ? 17.401 5.135 -5.511 1.00 68.44 97 ASN A N 1
ATOM 800 C CA . ASN A 1 97 ? 18.090 6.058 -4.579 1.00 68.44 97 ASN A CA 1
ATOM 801 C C . ASN A 1 97 ? 17.512 7.494 -4.561 1.00 68.44 97 ASN A C 1
ATOM 803 O O . ASN A 1 97 ? 18.105 8.422 -4.005 1.00 68.44 97 ASN A O 1
ATOM 807 N N . SER A 1 98 ? 16.370 7.708 -5.208 1.00 80.12 98 SER A N 1
ATOM 808 C CA . SER A 1 98 ? 15.709 9.001 -5.306 1.00 80.12 98 SER A CA 1
ATOM 809 C C . SER A 1 98 ? 15.170 9.471 -3.951 1.00 80.12 98 SER A C 1
ATOM 811 O O . SER A 1 98 ? 14.704 8.680 -3.133 1.00 80.12 98 SER A O 1
ATOM 813 N N . ARG A 1 99 ? 15.150 10.793 -3.733 1.00 80.56 99 ARG A N 1
ATOM 814 C CA . ARG A 1 99 ? 14.533 11.415 -2.542 1.00 80.56 99 ARG A CA 1
ATOM 815 C C . ARG A 1 99 ? 13.044 11.060 -2.411 1.00 80.56 99 ARG A C 1
ATOM 817 O O . ARG A 1 99 ? 12.535 11.002 -1.301 1.00 80.56 99 ARG A O 1
ATOM 824 N N . TRP A 1 100 ? 12.376 10.783 -3.533 1.00 83.12 100 TRP A N 1
ATOM 825 C CA . TRP A 1 100 ? 10.960 10.409 -3.587 1.00 83.12 100 TRP A CA 1
ATOM 826 C C . TRP A 1 100 ? 10.667 9.026 -3.000 1.00 83.12 100 TRP A C 1
ATOM 828 O O . TRP A 1 100 ? 9.645 8.869 -2.346 1.00 83.12 100 TRP A O 1
ATOM 838 N N . TRP A 1 101 ? 11.568 8.054 -3.186 1.00 85.00 101 TRP A N 1
ATOM 839 C CA . TRP A 1 101 ? 11.441 6.736 -2.555 1.00 85.00 101 TRP A CA 1
ATOM 840 C C . TRP A 1 101 ? 11.484 6.869 -1.035 1.00 85.00 101 TRP A C 1
ATOM 842 O O . TRP A 1 101 ? 10.571 6.426 -0.355 1.00 85.00 101 TRP A O 1
ATOM 852 N N . LYS A 1 102 ? 12.488 7.587 -0.518 1.00 87.44 102 LYS A N 1
ATOM 853 C CA . LYS A 1 102 ? 12.654 7.794 0.927 1.00 87.44 102 LYS A CA 1
ATOM 854 C C . LYS A 1 102 ? 11.452 8.492 1.561 1.00 87.44 102 LYS A C 1
ATOM 856 O O . LYS A 1 102 ? 11.078 8.159 2.676 1.00 87.44 102 LYS A O 1
ATOM 861 N N . LEU A 1 103 ? 10.864 9.464 0.856 1.00 89.31 103 LEU A N 1
ATOM 862 C CA . LEU A 1 103 ? 9.655 10.149 1.313 1.00 89.31 103 LEU A CA 1
ATOM 863 C C . LEU A 1 103 ? 8.451 9.199 1.343 1.00 89.31 103 LEU A C 1
ATOM 865 O O . LEU A 1 103 ? 7.694 9.198 2.302 1.00 89.31 103 LEU A O 1
ATOM 869 N N . PHE A 1 104 ? 8.277 8.380 0.312 1.00 88.31 104 PHE A N 1
ATOM 870 C CA . PHE A 1 104 ? 7.185 7.414 0.270 1.00 88.31 104 PHE A CA 1
ATOM 871 C C . PHE A 1 104 ? 7.334 6.337 1.359 1.00 88.31 104 PHE A C 1
ATOM 873 O O . PHE A 1 104 ? 6.384 6.054 2.082 1.00 88.31 104 PHE A O 1
ATOM 880 N N . GLU A 1 105 ? 8.543 5.804 1.528 1.00 88.75 105 GLU A N 1
ATOM 881 C CA . GLU A 1 105 ? 8.892 4.805 2.542 1.00 88.75 105 GLU A CA 1
ATOM 882 C C . GLU A 1 105 ? 8.645 5.322 3.969 1.00 88.75 105 GLU A C 1
ATOM 884 O O . GLU A 1 105 ? 7.992 4.646 4.768 1.00 88.75 105 GLU A O 1
ATOM 889 N N . ILE A 1 106 ? 9.103 6.541 4.288 1.00 91.69 106 ILE A N 1
ATOM 890 C CA . ILE A 1 106 ? 8.894 7.126 5.621 1.00 91.69 106 ILE A CA 1
ATOM 891 C C . ILE A 1 106 ? 7.417 7.433 5.880 1.00 91.69 106 ILE A C 1
ATOM 893 O O . ILE A 1 106 ? 6.936 7.209 6.989 1.00 91.69 106 ILE A O 1
ATOM 897 N N . THR A 1 107 ? 6.681 7.904 4.868 1.00 91.62 107 THR A N 1
ATOM 898 C CA . THR A 1 107 ? 5.248 8.177 5.004 1.00 91.62 107 THR A CA 1
ATOM 899 C C . THR A 1 107 ? 4.466 6.887 5.226 1.00 91.62 107 THR A C 1
ATOM 901 O O . THR A 1 107 ? 3.726 6.810 6.204 1.00 91.62 107 THR A O 1
ATOM 904 N N . SER A 1 108 ? 4.678 5.857 4.402 1.00 90.81 108 SER A N 1
ATOM 905 C CA . SER A 1 108 ? 3.996 4.565 4.550 1.00 90.81 108 SER A CA 1
ATOM 906 C C . SER A 1 108 ? 4.277 3.939 5.923 1.00 90.81 108 SER A C 1
ATOM 908 O O . SER A 1 108 ? 3.350 3.596 6.657 1.00 90.81 108 SER A O 1
ATOM 910 N N . THR A 1 109 ? 5.542 3.943 6.360 1.00 91.81 109 THR A N 1
ATOM 911 C CA . THR A 1 109 ? 5.931 3.439 7.691 1.00 91.81 109 THR A CA 1
ATOM 912 C C . THR A 1 109 ? 5.272 4.229 8.829 1.00 91.81 109 THR A C 1
ATOM 914 O O . THR A 1 109 ? 4.813 3.645 9.810 1.00 91.81 109 THR A O 1
ATOM 917 N N . SER A 1 110 ? 5.184 5.556 8.706 1.00 94.50 110 SER A N 1
ATOM 918 C CA . SER A 1 110 ? 4.538 6.420 9.703 1.00 94.50 110 SER A CA 1
ATOM 919 C C . SER A 1 110 ? 3.050 6.094 9.875 1.00 94.50 110 SER A C 1
ATOM 921 O O . SER A 1 110 ? 2.570 6.029 11.005 1.00 94.50 110 SER A O 1
ATOM 923 N N . PHE A 1 111 ? 2.317 5.868 8.779 1.00 94.12 111 PHE A N 1
ATOM 924 C CA . PHE A 1 111 ? 0.893 5.506 8.828 1.00 94.12 111 PHE A CA 1
ATOM 925 C C . PHE A 1 111 ? 0.655 4.125 9.450 1.00 94.12 111 PHE A C 1
ATOM 927 O O . PHE A 1 111 ? -0.310 3.960 10.197 1.00 94.12 111 PHE A O 1
ATOM 934 N N . VAL A 1 112 ? 1.555 3.163 9.213 1.00 93.31 112 VAL A N 1
ATOM 935 C CA . VAL A 1 112 ? 1.522 1.848 9.881 1.00 93.31 112 VAL A C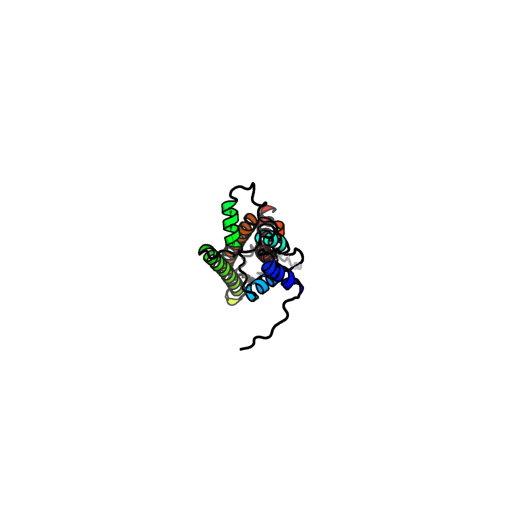A 1
ATOM 936 C C . VAL A 1 112 ? 1.677 2.005 11.391 1.00 93.31 112 VAL A C 1
ATOM 938 O O . VAL A 1 112 ? 0.861 1.488 12.150 1.00 93.31 112 VAL A O 1
ATOM 941 N N . VAL A 1 113 ? 2.681 2.763 11.840 1.00 95.31 113 VAL A N 1
ATOM 942 C CA . VAL A 1 113 ? 2.911 2.988 13.276 1.00 95.31 113 VAL A CA 1
ATOM 943 C C . VAL A 1 113 ? 1.731 3.719 13.917 1.00 95.31 113 VAL A C 1
ATOM 945 O O . VAL A 1 113 ? 1.294 3.330 14.999 1.00 95.31 113 VAL A O 1
ATOM 948 N N . LEU A 1 114 ? 1.186 4.741 13.248 1.00 94.31 114 LEU A N 1
ATOM 949 C CA . LEU A 1 114 ? 0.028 5.490 13.738 1.00 94.31 114 LEU A CA 1
ATOM 950 C C . LEU A 1 114 ? -1.211 4.597 13.885 1.00 94.31 114 LEU A C 1
ATOM 952 O O . LEU A 1 114 ? -1.891 4.676 14.904 1.00 94.31 114 LEU A O 1
ATOM 956 N N . SER A 1 115 ? -1.477 3.733 12.903 1.00 92.88 115 SER A N 1
ATOM 957 C CA . SER A 1 115 ? -2.602 2.793 12.941 1.00 92.88 115 SER A CA 1
ATOM 958 C C . SER A 1 115 ? -2.462 1.799 14.095 1.00 92.88 115 SER A C 1
ATOM 960 O O . SER A 1 115 ? -3.394 1.636 14.878 1.00 92.88 115 SER A O 1
ATOM 962 N N . ILE A 1 116 ? -1.278 1.206 14.275 1.00 93.88 116 ILE A N 1
ATOM 963 C CA . ILE A 1 116 ? -1.021 0.276 15.384 1.00 93.88 116 ILE A CA 1
ATOM 964 C C . ILE A 1 116 ? -1.173 0.986 16.736 1.00 93.88 116 ILE A C 1
ATOM 966 O O . ILE A 1 116 ? -1.784 0.442 17.652 1.00 93.88 116 ILE A O 1
ATOM 970 N N . ALA A 1 117 ? -0.653 2.209 16.869 1.00 94.25 117 ALA A N 1
ATOM 971 C CA . ALA A 1 117 ? -0.788 2.986 18.097 1.00 94.25 117 ALA A CA 1
ATOM 972 C C . ALA A 1 117 ? -2.254 3.326 18.406 1.00 94.25 117 ALA A C 1
ATOM 974 O O . ALA A 1 117 ? -2.671 3.189 19.554 1.00 94.25 117 ALA A O 1
ATOM 975 N N . ALA A 1 118 ? -3.038 3.724 17.398 1.00 91.25 118 ALA A N 1
ATOM 976 C CA . ALA A 1 118 ? -4.464 4.000 17.553 1.00 91.25 118 ALA A CA 1
ATOM 977 C C . ALA A 1 118 ? -5.229 2.756 18.023 1.00 91.25 118 ALA A C 1
ATOM 979 O O . ALA A 1 118 ? -5.954 2.846 19.007 1.00 91.25 118 ALA A O 1
ATOM 980 N N . LEU A 1 119 ? -4.980 1.591 17.413 1.00 89.81 119 LEU A N 1
ATOM 981 C CA . LEU A 1 119 ? -5.606 0.324 17.809 1.00 89.81 119 LEU A CA 1
ATOM 982 C C . LEU A 1 119 ? -5.260 -0.074 19.250 1.00 89.81 119 LEU A C 1
ATOM 984 O O . LEU A 1 119 ? -6.129 -0.494 20.013 1.00 89.81 119 LEU A O 1
ATOM 988 N N . ILE A 1 120 ? -3.992 0.074 19.647 1.00 93.19 120 ILE A N 1
ATOM 989 C CA . ILE A 1 120 ? -3.567 -0.235 21.018 1.00 93.19 120 ILE A CA 1
ATOM 990 C C . ILE A 1 120 ? -4.277 0.693 22.007 1.00 93.19 120 ILE A C 1
ATOM 992 O O . ILE A 1 120 ? -4.825 0.212 22.996 1.00 93.19 120 ILE A O 1
ATOM 996 N N . LEU A 1 121 ? -4.303 2.000 21.743 1.00 90.81 121 LEU A N 1
ATOM 997 C CA . LEU A 1 121 ? -4.934 2.975 22.635 1.00 90.81 121 LEU A CA 1
ATOM 998 C C . LEU A 1 121 ? -6.458 2.814 22.699 1.00 90.81 121 LEU A C 1
ATOM 1000 O O . LEU A 1 121 ? -7.020 2.896 23.787 1.00 90.81 121 LEU A O 1
ATOM 1004 N N . GLY A 1 122 ? -7.107 2.522 21.573 1.00 86.12 122 GLY A N 1
ATOM 1005 C CA . GLY A 1 122 ? -8.540 2.242 21.494 1.00 86.12 122 GLY A CA 1
ATOM 1006 C C . GLY A 1 122 ? -8.968 0.979 22.241 1.00 86.12 122 GLY A C 1
ATOM 1007 O O . GLY A 1 122 ? -10.055 0.917 22.819 1.00 86.12 122 GLY A O 1
ATOM 1008 N N . SER A 1 123 ? -8.075 -0.014 22.305 1.00 88.50 123 SER A N 1
ATOM 1009 C CA . SER A 1 123 ? -8.300 -1.253 23.059 1.00 88.50 123 SER A CA 1
ATOM 1010 C C . SER A 1 123 ? -8.188 -1.091 24.583 1.00 88.50 123 SER A C 1
ATOM 1012 O O . SER A 1 123 ? -8.604 -1.986 25.323 1.00 88.50 123 SER A O 1
ATOM 1014 N N . LEU A 1 124 ? -7.642 0.029 25.075 1.00 87.88 124 LEU A N 1
ATOM 1015 C CA . LEU A 1 124 ? -7.509 0.281 26.509 1.00 87.88 124 LEU A CA 1
ATOM 1016 C C . LEU A 1 124 ? -8.844 0.770 27.099 1.00 87.88 124 LEU A C 1
ATOM 1018 O O . LEU A 1 124 ? -9.378 1.785 26.649 1.00 87.88 124 LEU A O 1
ATOM 1022 N N . PRO A 1 125 ? -9.355 0.131 28.169 1.00 78.12 125 PRO A N 1
ATOM 1023 C CA . PRO A 1 125 ? -10.651 0.481 28.755 1.00 78.12 125 PRO A CA 1
ATOM 1024 C C . PRO A 1 125 ? -10.679 1.890 29.368 1.00 78.12 125 PRO A C 1
ATOM 1026 O O . PRO A 1 125 ? -11.744 2.476 29.515 1.00 78.12 125 PRO A O 1
ATOM 1029 N N . GLU A 1 126 ? -9.514 2.450 29.707 1.00 80.94 126 GLU A N 1
ATOM 1030 C CA . GLU A 1 126 ? -9.364 3.794 30.282 1.00 80.94 126 GLU A CA 1
ATOM 1031 C C . GLU A 1 126 ? -9.676 4.921 29.278 1.00 80.94 126 GLU A C 1
ATOM 1033 O O . GLU A 1 126 ? -10.056 6.016 29.684 1.00 80.94 126 GLU A O 1
ATOM 1038 N N . PHE A 1 127 ? -9.566 4.650 27.971 1.00 78.50 127 PHE A N 1
ATOM 1039 C CA . PHE A 1 127 ? -9.834 5.620 26.899 1.00 78.50 127 PHE A CA 1
ATOM 1040 C C . PHE A 1 127 ? -11.196 5.429 26.220 1.00 78.50 127 PHE A C 1
ATOM 1042 O O . PHE A 1 127 ? -11.541 6.175 25.299 1.00 78.50 127 PHE A O 1
ATOM 1049 N N . GLN A 1 128 ? -11.976 4.444 26.665 1.00 78.44 128 GLN A N 1
ATOM 1050 C CA . GLN A 1 128 ? -13.329 4.229 26.172 1.00 78.44 128 GLN A CA 1
ATOM 1051 C C . GLN A 1 128 ? -14.275 5.230 26.831 1.00 78.44 128 GLN A C 1
ATOM 1053 O O . GLN A 1 128 ? -14.251 5.437 28.046 1.00 78.44 128 GLN A O 1
ATOM 1058 N N . VAL A 1 129 ? -15.106 5.875 26.018 1.00 78.12 129 VAL A N 1
ATOM 1059 C CA . VAL A 1 129 ? -16.106 6.816 26.512 1.00 78.12 129 VAL A CA 1
ATOM 1060 C C . VAL A 1 129 ? -17.406 6.075 26.815 1.00 78.12 129 VAL A C 1
ATOM 1062 O O . VAL A 1 129 ? -17.819 5.210 26.040 1.00 78.12 129 VAL A O 1
ATOM 1065 N N . PRO A 1 130 ? -18.068 6.394 27.937 1.00 73.06 130 PRO A N 1
ATOM 1066 C CA . PRO A 1 130 ? -19.385 5.859 28.227 1.00 73.06 130 PRO A CA 1
ATOM 1067 C C . PRO A 1 130 ? -20.393 6.461 27.243 1.00 73.06 130 PRO A C 1
ATOM 1069 O O . PRO A 1 130 ? -20.710 7.650 27.319 1.00 73.06 130 PRO A O 1
ATOM 1072 N N . GLU A 1 131 ? -20.893 5.651 26.312 1.00 70.50 131 GLU A N 1
ATOM 1073 C CA . GLU A 1 131 ? -21.988 6.053 25.435 1.00 70.50 131 GLU A CA 1
ATOM 1074 C C . GLU A 1 131 ? -23.313 5.704 26.120 1.00 70.50 131 GLU A C 1
ATOM 1076 O O . GLU A 1 131 ? -23.628 4.541 26.390 1.00 70.50 131 GLU A O 1
ATOM 1081 N N . GLU A 1 132 ? -24.095 6.731 26.455 1.00 63.59 132 GLU A N 1
ATOM 1082 C CA . GLU A 1 132 ? -25.424 6.545 27.024 1.00 63.59 132 GLU A CA 1
ATOM 1083 C C . GLU A 1 132 ? -26.382 6.133 25.900 1.00 63.59 132 GLU A C 1
ATOM 1085 O O . GLU A 1 132 ? -26.885 6.961 25.135 1.00 63.59 132 GLU A O 1
ATOM 1090 N N . GLN A 1 133 ? -26.621 4.828 25.781 1.00 53.97 133 GLN A N 1
ATOM 1091 C CA . GLN A 1 133 ? -27.554 4.275 24.812 1.00 53.97 133 GLN A CA 1
ATOM 1092 C C . GLN A 1 133 ? -28.970 4.734 25.196 1.00 53.97 133 GLN A C 1
ATOM 1094 O O . GLN A 1 133 ? -29.626 4.126 26.045 1.00 53.97 133 GLN A O 1
ATOM 1099 N N . ARG A 1 134 ? -29.447 5.841 24.603 1.00 51.06 134 ARG A N 1
ATOM 1100 C CA . ARG A 1 134 ? -30.855 6.249 24.703 1.00 51.06 134 AR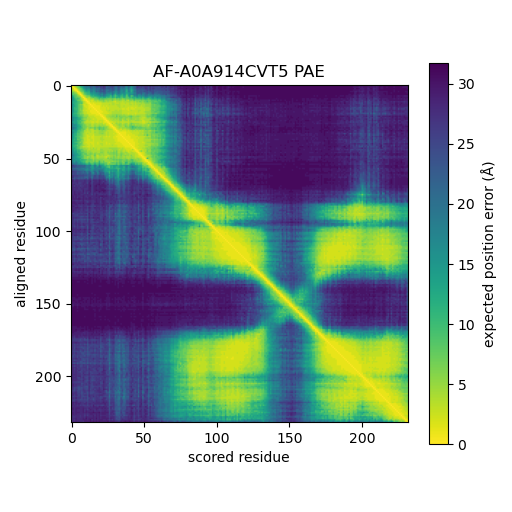G A CA 1
ATOM 1101 C C . ARG A 1 134 ? -31.687 5.165 24.036 1.00 51.06 134 ARG A C 1
ATOM 1103 O O . ARG A 1 134 ? -31.939 5.220 22.835 1.00 51.06 134 ARG A O 1
ATOM 1110 N N . PHE A 1 135 ? -32.111 4.183 24.822 1.00 54.12 135 PHE A N 1
ATOM 1111 C CA . PHE A 1 135 ? -33.248 3.357 24.468 1.00 54.12 135 PHE A CA 1
ATOM 1112 C C . PHE A 1 135 ? -34.374 4.329 24.113 1.00 54.12 135 PHE A C 1
ATOM 1114 O O . PHE A 1 135 ? -34.834 5.102 24.960 1.00 54.12 135 PHE A O 1
ATOM 1121 N N . ALA A 1 136 ? -34.781 4.339 22.841 1.00 50.28 136 ALA A N 1
ATOM 1122 C CA . ALA A 1 136 ? -36.106 4.829 22.507 1.00 50.28 136 ALA A CA 1
ATOM 1123 C C . ALA A 1 136 ? -37.066 4.115 23.471 1.00 50.28 136 ALA A C 1
ATOM 1125 O O . ALA A 1 136 ? -36.863 2.924 23.717 1.00 50.28 136 ALA A O 1
ATOM 1126 N N . PRO A 1 137 ? -38.028 4.813 24.095 1.00 49.66 137 PRO A N 1
ATOM 1127 C CA . PRO A 1 137 ? -38.940 4.158 25.013 1.00 49.66 137 PRO A CA 1
ATOM 1128 C C . PRO A 1 137 ? -39.648 3.062 24.224 1.00 49.66 137 PRO A C 1
ATOM 1130 O O . PRO A 1 137 ? -40.484 3.364 23.369 1.00 49.66 137 PRO A O 1
ATOM 1133 N N . ASP A 1 138 ? -39.271 1.806 24.478 1.00 50.22 138 ASP A N 1
ATOM 1134 C CA . ASP A 1 138 ? -39.988 0.658 23.957 1.00 50.22 138 ASP A CA 1
ATOM 1135 C C . ASP A 1 138 ? -41.432 0.853 24.393 1.00 50.22 138 ASP A C 1
ATOM 1137 O O . ASP A 1 138 ? -41.780 0.930 25.579 1.00 50.22 138 ASP A O 1
ATOM 1141 N N . SER A 1 139 ? -42.267 1.064 23.389 1.00 53.03 139 SER A N 1
ATOM 1142 C CA . SER A 1 139 ? -43.687 1.253 23.554 1.00 53.03 139 SER A CA 1
ATOM 1143 C C . SER A 1 139 ? -44.244 -0.069 24.061 1.00 53.03 139 SER A C 1
ATOM 1145 O O . SER A 1 139 ? -44.436 -1.013 23.310 1.00 53.03 139 SER A O 1
ATOM 1147 N N . GLY A 1 140 ? -44.511 -0.111 25.363 1.00 52.72 140 GLY A N 1
ATOM 1148 C CA . GLY A 1 140 ? -45.467 -1.026 25.966 1.00 52.72 140 GLY A CA 1
ATOM 1149 C C . GLY A 1 140 ? -44.981 -2.459 26.150 1.00 52.72 140 GLY A C 1
ATOM 1150 O O . GLY A 1 140 ? -45.262 -3.343 25.354 1.00 52.72 140 GLY A O 1
ATOM 1151 N N . SER A 1 141 ? -44.439 -2.740 27.328 1.00 50.56 141 SER A N 1
ATOM 1152 C CA . SER A 1 141 ? -44.736 -4.008 27.998 1.00 50.56 141 SER A CA 1
ATOM 1153 C C . SER A 1 141 ? -45.402 -3.695 29.330 1.00 50.56 141 SER A C 1
ATOM 1155 O O . SER A 1 141 ? -44.775 -3.692 30.385 1.00 50.56 141 SER A O 1
ATOM 1157 N N . ALA A 1 142 ? -46.695 -3.364 29.272 1.00 49.22 142 ALA A N 1
ATOM 1158 C CA . ALA A 1 142 ? -47.531 -3.312 30.462 1.00 49.22 142 ALA A CA 1
ATOM 1159 C C . ALA A 1 142 ? -47.701 -4.746 30.987 1.00 49.22 142 ALA A C 1
ATOM 1161 O O . ALA A 1 142 ? -48.540 -5.504 30.499 1.00 49.22 142 ALA A O 1
ATOM 1162 N N . ALA A 1 143 ? -46.876 -5.139 31.959 1.00 50.88 143 ALA A N 1
ATOM 1163 C CA . ALA A 1 143 ? -47.073 -6.385 32.688 1.00 50.88 143 ALA A CA 1
ATOM 1164 C C . ALA A 1 143 ? -48.435 -6.322 33.402 1.00 50.88 143 ALA A C 1
ATOM 1166 O O . ALA A 1 143 ? -48.617 -5.583 34.369 1.00 50.88 143 ALA A O 1
ATOM 1167 N N . THR A 1 144 ? -49.414 -7.062 32.881 1.00 49.22 144 THR A N 1
ATOM 1168 C CA . THR A 1 144 ? -50.761 -7.149 33.453 1.00 49.22 144 THR A CA 1
ATOM 1169 C C . THR A 1 144 ? -50.796 -8.344 34.401 1.00 49.22 144 THR A C 1
ATOM 1171 O O . THR A 1 144 ? -50.731 -9.487 33.954 1.00 49.22 144 THR A O 1
ATOM 1174 N N . TYR A 1 145 ? -50.867 -8.101 35.711 1.00 46.38 145 TYR A N 1
ATOM 1175 C CA . TYR A 1 145 ? -51.069 -9.164 36.702 1.00 46.38 145 TYR A CA 1
ATOM 1176 C C . TYR A 1 145 ? -52.565 -9.503 36.841 1.00 46.38 145 TYR A C 1
ATOM 1178 O O . TYR A 1 145 ? -53.411 -8.620 36.667 1.00 46.38 145 TYR A O 1
ATOM 1186 N N . PRO A 1 146 ? -52.926 -10.763 37.162 1.00 53.22 146 PRO A N 1
ATOM 1187 C CA . PRO A 1 146 ? -54.323 -11.153 37.324 1.00 53.22 146 PRO A CA 1
ATOM 1188 C C . PRO A 1 146 ? -54.972 -10.387 38.488 1.00 53.22 146 PRO A C 1
ATOM 1190 O O . PRO A 1 146 ? -54.467 -10.375 39.610 1.00 53.22 146 PRO A O 1
ATOM 1193 N N . THR A 1 147 ? -56.104 -9.737 38.212 1.00 56.47 147 THR A N 1
ATOM 1194 C CA . THR A 1 147 ? -56.925 -9.041 39.214 1.00 56.47 147 THR A CA 1
ATOM 1195 C C . THR A 1 147 ? -57.812 -10.059 39.932 1.00 56.47 147 THR A C 1
ATOM 1197 O O . THR A 1 147 ? -58.621 -10.727 39.292 1.00 56.47 147 THR A O 1
ATOM 1200 N N . TYR A 1 148 ? -57.685 -10.189 41.254 1.00 47.12 148 TYR A N 1
ATOM 1201 C CA . TYR A 1 148 ? -58.573 -11.043 42.054 1.00 47.12 148 TYR A CA 1
ATOM 1202 C C . TYR A 1 148 ? -59.906 -10.325 42.344 1.00 47.12 148 TYR A C 1
ATOM 1204 O O . TYR A 1 148 ? -59.897 -9.126 42.641 1.00 47.12 148 TYR A O 1
ATOM 1212 N N . PRO A 1 149 ? -61.058 -11.019 42.288 1.00 49.41 149 PRO A N 1
ATOM 1213 C CA . PRO A 1 149 ? -62.360 -10.399 42.517 1.00 49.41 149 PRO A CA 1
ATOM 1214 C C . PRO A 1 149 ? -62.531 -9.993 43.988 1.00 49.41 149 PRO A C 1
ATOM 1216 O O . PRO A 1 149 ? -62.329 -10.801 44.895 1.00 49.41 149 PRO A O 1
ATOM 1219 N N . LYS A 1 150 ? -62.940 -8.741 44.232 1.00 53.25 150 LYS A N 1
ATOM 1220 C CA . LYS A 1 150 ? -63.288 -8.235 45.569 1.00 53.25 150 LYS A CA 1
ATOM 1221 C C . LYS A 1 150 ? -64.806 -8.114 45.718 1.00 53.25 150 LYS A C 1
ATOM 1223 O O . LYS A 1 150 ? -65.486 -7.560 44.858 1.00 53.25 150 LYS A O 1
ATOM 1228 N N . VAL A 1 151 ? -65.319 -8.614 46.838 1.00 56.09 151 VAL A N 1
ATOM 1229 C CA . VAL A 1 151 ? -66.726 -8.521 47.250 1.00 56.09 151 VAL A CA 1
ATOM 1230 C C . VAL A 1 151 ? -67.006 -7.073 47.687 1.00 56.09 151 VAL A C 1
ATOM 1232 O O . VAL A 1 151 ? -66.241 -6.542 48.491 1.00 56.09 151 VAL A O 1
ATOM 1235 N N . ASN A 1 152 ? -68.066 -6.455 47.138 1.00 58.41 152 ASN A N 1
ATOM 1236 C CA . ASN A 1 152 ? -68.588 -5.080 47.365 1.00 58.41 152 ASN A CA 1
ATOM 1237 C C . ASN A 1 152 ? -68.448 -4.046 46.219 1.00 58.41 152 ASN A C 1
ATOM 1239 O O . ASN A 1 152 ? -68.516 -2.844 46.455 1.00 58.41 152 ASN A O 1
ATOM 1243 N N . GLY A 1 153 ? -68.358 -4.485 44.959 1.00 59.50 153 GLY A N 1
ATOM 1244 C CA . GLY A 1 153 ? -68.866 -3.698 43.816 1.00 59.50 153 GLY A CA 1
ATOM 1245 C C . GLY A 1 153 ? -68.043 -2.497 43.325 1.00 59.50 153 GLY A C 1
ATOM 1246 O O . GLY A 1 153 ? -68.462 -1.851 42.373 1.00 59.50 153 GLY A O 1
ATOM 1247 N N . TYR A 1 154 ? -66.869 -2.216 43.893 1.00 60.09 154 TYR A N 1
ATOM 1248 C CA . TYR A 1 154 ? -65.922 -1.230 43.353 1.00 60.09 154 TYR A CA 1
ATOM 1249 C C . TYR A 1 154 ? -64.596 -1.909 42.978 1.00 60.09 154 TYR A C 1
ATOM 1251 O O . TYR A 1 154 ? -63.876 -2.408 43.844 1.00 60.09 154 TYR A O 1
ATOM 1259 N N . THR A 1 155 ? -64.254 -1.923 41.685 1.00 52.75 155 THR A N 1
ATOM 1260 C CA . THR A 1 155 ? -62.962 -2.414 41.180 1.00 52.75 155 THR A CA 1
ATOM 1261 C C . THR A 1 155 ? -61.942 -1.277 41.171 1.00 52.75 155 THR A C 1
ATOM 1263 O O . THR A 1 155 ? -61.990 -0.396 40.313 1.00 52.75 155 THR A O 1
ATOM 1266 N N . VAL A 1 156 ? -61.004 -1.284 42.117 1.00 52.78 156 VAL A N 1
ATOM 1267 C CA . VAL A 1 156 ? -59.840 -0.388 42.079 1.00 52.78 156 VAL A CA 1
ATOM 1268 C C . VAL A 1 156 ? -58.797 -1.019 41.159 1.00 52.78 156 VAL A C 1
ATOM 1270 O O . VAL A 1 156 ? -58.206 -2.041 41.497 1.00 52.78 156 VAL A O 1
ATOM 1273 N N . SER A 1 157 ? -58.606 -0.431 39.977 1.00 52.19 157 SER A N 1
ATOM 1274 C CA . SER A 1 157 ? -57.556 -0.832 39.035 1.00 52.19 157 SER A CA 1
ATOM 1275 C C . SER A 1 157 ? -56.230 -0.224 39.488 1.00 52.19 157 SER A C 1
ATOM 1277 O O . SER A 1 157 ? -55.949 0.941 39.215 1.00 52.19 157 SER A O 1
ATOM 1279 N N . THR A 1 158 ? -55.427 -0.984 40.231 1.00 48.88 158 THR A N 1
ATOM 1280 C CA . THR A 1 158 ? -54.081 -0.550 40.623 1.00 48.88 158 THR A CA 1
ATOM 1281 C C . THR A 1 158 ? -53.111 -0.853 39.483 1.00 48.88 158 THR A C 1
ATOM 1283 O O . THR A 1 158 ? -52.565 -1.951 39.402 1.00 48.88 158 THR A O 1
ATOM 1286 N N . THR A 1 159 ? -52.882 0.114 38.592 1.00 48.97 159 THR A N 1
ATOM 1287 C CA . THR A 1 159 ? -51.772 0.045 37.631 1.00 48.97 159 THR A CA 1
ATOM 1288 C C . THR A 1 159 ? -50.470 0.273 38.389 1.00 48.97 159 THR A C 1
ATOM 1290 O O . THR A 1 159 ? -50.069 1.411 38.635 1.00 48.97 159 THR A O 1
ATOM 1293 N N . THR A 1 160 ? -49.790 -0.799 38.786 1.00 47.69 160 THR A N 1
ATOM 1294 C CA . THR A 1 160 ? -48.394 -0.692 39.212 1.00 47.69 160 THR A CA 1
ATOM 1295 C C . THR A 1 160 ? -47.547 -0.479 37.965 1.00 47.69 160 THR A C 1
ATOM 1297 O O . THR A 1 160 ? -47.233 -1.430 37.251 1.00 47.69 160 THR A O 1
ATOM 1300 N N . VAL A 1 161 ? -47.187 0.774 37.683 1.00 44.91 161 VAL A N 1
ATOM 1301 C CA . VAL A 1 161 ? -46.086 1.069 36.764 1.00 44.91 161 VAL A CA 1
ATOM 1302 C C . VAL A 1 161 ? -44.837 0.488 37.416 1.00 44.91 161 VAL A C 1
ATOM 1304 O O . VAL A 1 161 ? -44.270 1.083 38.331 1.00 44.91 161 VAL A O 1
ATOM 1307 N N . VAL A 1 162 ? -44.430 -0.706 36.981 1.00 48.12 162 VAL A N 1
ATOM 1308 C CA . VAL A 1 162 ? -43.072 -1.189 37.215 1.00 48.12 162 VAL A CA 1
ATOM 1309 C C . VAL A 1 162 ? -42.191 -0.209 36.459 1.00 48.12 162 VAL A C 1
ATOM 1311 O O . VAL A 1 162 ? -42.009 -0.319 35.249 1.00 48.12 162 VAL A O 1
ATOM 1314 N N . LYS A 1 163 ? -41.706 0.819 37.160 1.00 44.84 163 LYS A N 1
ATOM 1315 C CA . LYS A 1 163 ? -40.596 1.634 36.689 1.00 44.84 163 LYS A CA 1
ATOM 1316 C C . LYS A 1 163 ? -39.410 0.684 36.706 1.00 44.84 163 LYS A C 1
ATOM 1318 O O . LYS A 1 163 ? -38.732 0.566 37.721 1.00 44.84 163 LYS A O 1
ATOM 1323 N N . GLY A 1 164 ? -39.262 -0.091 35.633 1.00 47.97 164 GLY A N 1
ATOM 1324 C CA . GLY A 1 164 ? -38.076 -0.888 35.411 1.00 47.97 164 GLY A CA 1
ATOM 1325 C C . GLY A 1 164 ? -36.922 0.087 35.509 1.00 47.97 164 GLY A C 1
ATOM 1326 O O . GLY A 1 164 ? -36.763 0.953 34.653 1.00 47.97 164 GLY A O 1
ATOM 1327 N N . THR A 1 165 ? -36.161 0.010 36.590 1.00 47.47 165 THR A N 1
ATOM 1328 C CA . THR A 1 165 ? -34.797 0.506 36.609 1.00 47.47 165 THR A CA 1
ATOM 1329 C C . THR A 1 165 ? -34.031 -0.394 35.649 1.00 47.47 165 THR A C 1
ATOM 1331 O O . THR A 1 165 ? -33.305 -1.291 36.061 1.00 47.47 165 THR A O 1
ATOM 1334 N N . SER A 1 166 ? -34.259 -0.212 34.346 1.00 52.97 166 SER A N 1
ATOM 1335 C CA . SER A 1 166 ? -33.236 -0.473 33.356 1.00 52.97 166 SER A CA 1
ATOM 1336 C C . SER A 1 166 ? -32.154 0.539 33.694 1.00 52.97 166 SER A C 1
ATOM 1338 O O . SER A 1 166 ? -32.226 1.694 33.270 1.00 52.97 166 SER A O 1
ATOM 1340 N N . GLU A 1 167 ? -31.231 0.153 34.577 1.00 48.44 167 GLU A N 1
ATOM 1341 C CA . GLU A 1 167 ? -29.980 0.883 34.707 1.00 48.44 167 GLU A CA 1
ATOM 1342 C C . GLU A 1 167 ? -29.472 1.110 33.280 1.00 48.44 167 GLU A C 1
ATOM 1344 O O . GLU A 1 167 ? -29.501 0.159 32.485 1.00 48.44 167 GLU A O 1
ATOM 1349 N N . PRO A 1 168 ? -29.125 2.352 32.897 1.00 51.12 168 PRO A N 1
ATOM 1350 C CA . PRO A 1 168 ? -28.594 2.600 31.571 1.00 51.12 168 PRO A CA 1
ATOM 1351 C C . PRO A 1 168 ? -27.417 1.648 31.403 1.00 51.12 168 PRO A C 1
ATOM 1353 O O . PRO A 1 168 ? -26.457 1.694 32.173 1.00 51.12 168 PRO A O 1
ATOM 1356 N N . LYS A 1 169 ? -27.526 0.715 30.455 1.00 47.47 169 LYS A N 1
ATOM 1357 C CA . LYS A 1 169 ? -26.428 -0.182 30.122 1.00 47.47 169 LYS A CA 1
ATOM 1358 C C . LYS A 1 169 ? -25.384 0.698 29.448 1.00 47.47 169 LYS A C 1
ATOM 1360 O O . LYS A 1 169 ? -25.441 0.907 28.243 1.00 47.47 169 LYS A O 1
ATOM 1365 N N . VAL A 1 170 ? -24.507 1.294 30.253 1.00 61.38 170 VAL A N 1
ATOM 1366 C CA . VAL A 1 170 ? -23.412 2.137 29.784 1.00 61.38 170 VAL A CA 1
ATOM 1367 C C . VAL A 1 170 ? -22.445 1.215 29.058 1.00 61.38 170 VAL A C 1
ATOM 1369 O O . VAL A 1 170 ? -21.692 0.463 29.677 1.00 61.38 170 VAL A O 1
ATOM 1372 N N . VAL A 1 171 ? -22.544 1.201 27.733 1.00 70.00 171 VAL A N 1
ATOM 1373 C CA . VAL A 1 171 ? -21.596 0.489 26.886 1.00 70.00 171 VAL A CA 1
ATOM 1374 C C . VAL A 1 171 ? -20.386 1.402 26.742 1.00 70.00 171 VAL A C 1
ATOM 1376 O O . VAL A 1 171 ? -20.511 2.574 26.391 1.00 70.00 171 VAL A O 1
ATOM 1379 N N . MET A 1 172 ? -19.215 0.868 27.069 1.00 70.75 172 MET A N 1
ATOM 1380 C CA . MET A 1 172 ? -17.953 1.559 26.848 1.00 70.75 172 MET A CA 1
ATOM 1381 C C . MET A 1 172 ? -17.632 1.443 25.360 1.00 70.75 172 MET A C 1
ATOM 1383 O O . MET A 1 172 ? -17.429 0.336 24.857 1.00 70.75 172 MET A O 1
ATOM 1387 N N . VAL A 1 173 ? -17.660 2.570 24.653 1.00 78.50 173 VAL A N 1
ATOM 1388 C CA . VAL A 1 173 ? -17.412 2.643 23.209 1.00 78.50 173 VAL A CA 1
ATOM 1389 C C . VAL A 1 173 ? -16.106 3.391 22.974 1.00 78.50 173 VAL A C 1
ATOM 1391 O O . VAL A 1 173 ? -15.692 4.243 23.762 1.00 78.50 173 VAL A O 1
ATOM 1394 N N . GLU A 1 174 ? -15.408 3.035 21.903 1.00 80.69 174 GLU A N 1
ATOM 1395 C CA . GLU A 1 174 ? -14.164 3.689 21.528 1.00 80.69 174 GLU A CA 1
ATOM 1396 C C . GLU A 1 174 ? -14.393 5.169 21.189 1.00 80.69 174 GLU A C 1
ATOM 1398 O O . GLU A 1 174 ? -15.397 5.550 20.582 1.00 80.69 174 GLU A O 1
ATOM 1403 N N . HIS A 1 175 ? -13.456 6.029 21.592 1.00 83.75 175 HIS A N 1
ATOM 1404 C CA . HIS A 1 175 ? -13.564 7.457 21.328 1.00 83.75 175 HIS A CA 1
ATOM 1405 C C . HIS A 1 175 ? -13.614 7.725 19.807 1.00 83.75 175 HIS A C 1
ATOM 1407 O O . HIS A 1 175 ? -12.770 7.208 19.070 1.00 83.75 175 HIS A O 1
ATOM 1413 N N . PRO A 1 176 ? -14.508 8.605 19.311 1.00 86.88 176 PRO A N 1
ATOM 1414 C CA . PRO A 1 176 ? -14.716 8.826 17.873 1.00 86.88 176 PRO A CA 1
ATOM 1415 C C . PRO A 1 176 ? -13.447 9.229 17.104 1.00 86.88 176 PRO A C 1
ATOM 1417 O O . PRO A 1 176 ? -13.337 8.991 15.907 1.00 86.88 176 PRO A O 1
ATOM 1420 N N . VAL A 1 177 ? -12.465 9.825 17.788 1.00 88.50 177 VAL A N 1
ATOM 1421 C CA . VAL A 1 177 ? -11.160 10.194 17.209 1.00 88.50 177 VAL A CA 1
ATOM 1422 C C . VAL A 1 177 ? -10.389 8.983 16.685 1.00 88.50 177 VAL A C 1
ATOM 1424 O O . VAL A 1 177 ? -9.799 9.088 15.612 1.00 88.50 177 VAL A O 1
ATOM 1427 N N . PHE A 1 178 ? -10.398 7.847 17.387 1.00 88.69 178 PHE A N 1
ATOM 1428 C CA . PHE A 1 178 ? -9.672 6.658 16.931 1.00 88.69 178 PHE A CA 1
ATOM 1429 C C . PHE A 1 178 ? -10.291 6.085 15.656 1.00 88.69 178 PHE A C 1
ATOM 1431 O O . PHE A 1 178 ? -9.562 5.788 14.714 1.00 88.69 178 PHE A O 1
ATOM 1438 N N . ASN A 1 179 ? -11.622 6.101 15.561 1.00 85.50 179 ASN A N 1
ATOM 1439 C CA . ASN A 1 179 ? -12.350 5.707 14.357 1.00 85.50 179 ASN A CA 1
ATOM 1440 C C . ASN A 1 179 ? -12.004 6.616 13.153 1.00 85.50 179 ASN A C 1
ATOM 1442 O O . ASN A 1 179 ? -11.747 6.140 12.048 1.00 85.50 179 ASN A O 1
ATOM 1446 N N . TYR A 1 180 ? -11.886 7.937 13.352 1.00 90.19 180 TYR A N 1
ATOM 1447 C CA . TYR A 1 180 ? -11.402 8.831 12.286 1.00 90.19 180 TYR A CA 1
ATOM 1448 C C . TYR A 1 180 ? -9.968 8.509 11.845 1.00 90.19 180 TYR A C 1
ATOM 1450 O O . TYR A 1 180 ? -9.688 8.515 10.644 1.00 90.19 180 TYR A O 1
ATOM 1458 N N . VAL A 1 181 ? -9.062 8.242 12.791 1.00 91.44 181 VAL A N 1
ATOM 1459 C CA . VAL A 1 181 ? -7.668 7.883 12.483 1.00 91.44 181 VAL A CA 1
ATOM 1460 C C . VAL A 1 181 ? -7.612 6.572 11.703 1.00 91.44 181 VAL A C 1
ATOM 1462 O O . VAL A 1 181 ? -6.940 6.514 10.675 1.00 91.44 181 VAL A O 1
ATOM 1465 N N . GLU A 1 182 ? -8.354 5.557 12.137 1.00 88.00 182 GLU A N 1
ATOM 1466 C CA . GLU A 1 182 ? -8.448 4.263 11.463 1.00 88.00 182 GLU A CA 1
ATOM 1467 C C . GLU A 1 182 ? -8.956 4.415 10.026 1.00 88.00 182 GLU A C 1
ATOM 1469 O O . GLU A 1 182 ? -8.289 3.972 9.089 1.00 88.00 182 GLU A O 1
ATOM 1474 N N . ASN A 1 183 ? -10.054 5.148 9.823 1.00 88.56 183 ASN A N 1
ATOM 1475 C CA . ASN A 1 183 ? -10.608 5.399 8.491 1.00 88.56 183 ASN A CA 1
ATOM 1476 C C . ASN A 1 183 ? -9.616 6.119 7.565 1.00 88.56 183 ASN A C 1
ATOM 1478 O O . ASN A 1 183 ? -9.488 5.768 6.389 1.00 88.56 183 ASN A O 1
ATOM 1482 N N . ILE A 1 184 ? -8.878 7.110 8.079 1.00 92.06 184 ILE A N 1
ATOM 1483 C CA . ILE A 1 184 ? -7.846 7.814 7.305 1.00 92.06 184 ILE A CA 1
ATOM 1484 C C . ILE A 1 184 ? -6.690 6.863 6.953 1.00 92.06 184 ILE A C 1
ATOM 1486 O O . ILE A 1 184 ? -6.221 6.873 5.811 1.00 92.06 184 ILE A O 1
ATOM 1490 N N . CYS A 1 185 ? -6.243 6.029 7.896 1.00 92.31 185 CYS A N 1
ATOM 1491 C CA . CYS A 1 185 ? -5.192 5.035 7.670 1.00 92.31 185 CYS A CA 1
ATOM 1492 C C . CYS A 1 185 ? -5.603 4.000 6.613 1.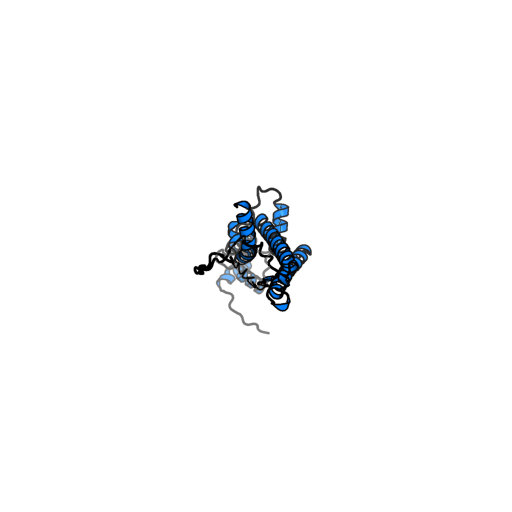00 92.31 185 CYS A C 1
ATOM 1494 O O . CYS A 1 185 ? -4.842 3.737 5.680 1.00 92.31 185 CYS A O 1
ATOM 1496 N N . VAL A 1 186 ? -6.819 3.461 6.702 1.00 90.44 186 VAL A N 1
ATOM 1497 C CA . VAL A 1 186 ? -7.352 2.496 5.730 1.00 90.44 186 VAL A CA 1
ATOM 1498 C C . VAL A 1 186 ? -7.502 3.127 4.346 1.00 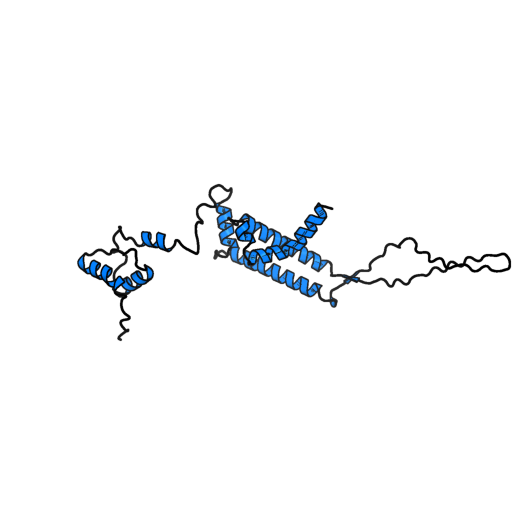90.44 186 VAL A C 1
ATOM 1500 O O . VAL A 1 186 ? -7.119 2.514 3.344 1.00 90.44 186 VAL A O 1
ATOM 1503 N N . ALA A 1 187 ? -7.990 4.369 4.261 1.00 90.75 187 ALA A N 1
ATOM 1504 C CA . ALA A 1 187 ? -8.067 5.098 2.997 1.00 90.75 187 ALA A CA 1
ATOM 1505 C C . ALA A 1 187 ? -6.676 5.283 2.364 1.00 90.75 187 ALA A C 1
ATOM 1507 O O . ALA A 1 187 ? -6.506 5.061 1.161 1.00 90.75 187 ALA A O 1
ATOM 1508 N N . TYR A 1 188 ? -5.670 5.630 3.173 1.00 93.12 188 TYR A N 1
ATOM 1509 C CA . TYR A 1 188 ? -4.283 5.750 2.730 1.00 93.12 188 TYR A CA 1
ATOM 1510 C C . TYR A 1 188 ? -3.732 4.413 2.199 1.00 93.12 188 TYR A C 1
ATOM 1512 O O . TYR A 1 188 ? -3.253 4.374 1.062 1.00 93.12 188 TYR A O 1
ATOM 1520 N N . PHE A 1 189 ? -3.874 3.308 2.943 1.00 92.94 189 PHE A N 1
ATOM 1521 C CA . PHE A 1 189 ? -3.434 1.979 2.487 1.00 92.94 189 PHE A CA 1
ATOM 1522 C C . PHE A 1 189 ? -4.164 1.517 1.229 1.00 92.94 189 PHE A C 1
ATOM 1524 O O . PHE A 1 189 ? -3.553 0.928 0.338 1.00 92.94 189 PHE A O 1
ATOM 1531 N N . THR A 1 190 ? -5.450 1.839 1.107 1.00 91.44 190 THR A N 1
ATOM 1532 C CA . THR A 1 190 ? -6.232 1.528 -0.092 1.00 91.44 190 THR A CA 1
ATOM 1533 C C . THR A 1 190 ? -5.675 2.263 -1.308 1.00 91.44 190 THR A C 1
ATOM 1535 O O . THR A 1 190 ? -5.442 1.644 -2.347 1.00 91.44 190 THR A O 1
ATOM 1538 N N . ILE A 1 191 ? -5.404 3.568 -1.196 1.00 91.12 191 ILE A N 1
ATOM 1539 C CA . ILE A 1 191 ? -4.797 4.349 -2.286 1.00 91.12 191 ILE A CA 1
ATOM 1540 C C . ILE A 1 191 ? -3.402 3.812 -2.620 1.00 91.12 191 ILE A C 1
ATOM 1542 O O . ILE A 1 191 ? -3.091 3.617 -3.797 1.00 91.12 191 ILE A O 1
ATOM 1546 N N . GLU A 1 192 ? -2.576 3.536 -1.611 1.00 91.62 192 GLU A N 1
ATOM 1547 C CA . GLU A 1 192 ? -1.232 2.981 -1.780 1.00 91.62 192 GLU A CA 1
ATOM 1548 C C . GLU A 1 192 ? -1.265 1.644 -2.538 1.00 91.62 192 GLU A C 1
ATOM 1550 O O . GLU A 1 192 ? -0.574 1.471 -3.549 1.00 91.62 192 GLU A O 1
ATOM 1555 N N . TYR A 1 193 ? -2.140 0.732 -2.116 1.00 90.62 193 TYR A N 1
ATOM 1556 C CA . TYR A 1 193 ? -2.325 -0.572 -2.740 1.00 90.62 193 TYR A CA 1
ATOM 1557 C C . TYR A 1 193 ? -2.867 -0.457 -4.173 1.00 90.62 193 TYR A C 1
ATOM 1559 O O . TYR A 1 193 ? -2.361 -1.112 -5.089 1.00 90.62 193 TYR A O 1
ATOM 1567 N N . MET A 1 194 ? -3.845 0.424 -4.415 1.00 89.38 194 MET A N 1
ATOM 1568 C CA . MET A 1 194 ? -4.368 0.693 -5.762 1.00 89.38 194 MET A CA 1
ATOM 1569 C C . MET A 1 194 ? -3.296 1.266 -6.693 1.00 89.38 194 MET A C 1
ATOM 1571 O O . MET A 1 194 ? -3.220 0.868 -7.860 1.00 89.38 194 MET A O 1
ATOM 1575 N N . LEU A 1 195 ? -2.440 2.161 -6.191 1.00 87.81 195 LEU A N 1
ATOM 1576 C CA . LEU A 1 195 ? -1.307 2.694 -6.946 1.00 87.81 195 LEU A CA 1
ATOM 1577 C C . LEU A 1 195 ? -0.319 1.581 -7.307 1.00 87.81 195 LEU A C 1
ATOM 1579 O O . LEU A 1 195 ? 0.046 1.465 -8.481 1.00 87.81 195 LEU A O 1
ATOM 1583 N N . ARG A 1 196 ? 0.058 0.718 -6.354 1.00 87.69 196 ARG A N 1
ATOM 1584 C CA . ARG A 1 196 ? 0.920 -0.444 -6.631 1.00 87.69 196 ARG A CA 1
ATOM 1585 C C . ARG A 1 196 ? 0.295 -1.379 -7.670 1.00 87.69 196 ARG A C 1
ATOM 1587 O O . ARG A 1 196 ? 0.947 -1.726 -8.656 1.00 87.69 196 ARG A O 1
ATOM 1594 N N . LEU A 1 197 ? -0.992 -1.698 -7.534 1.00 87.62 197 LEU A N 1
ATOM 1595 C CA . LEU A 1 197 ? -1.720 -2.571 -8.460 1.00 87.62 197 LEU A CA 1
ATOM 1596 C C . LEU A 1 197 ? -1.857 -1.971 -9.870 1.00 87.62 197 LEU A C 1
ATOM 1598 O O . LEU A 1 197 ? -1.801 -2.695 -10.870 1.00 87.62 197 LEU A O 1
ATOM 1602 N N . TRP A 1 198 ? -2.050 -0.653 -9.976 1.00 85.06 198 TRP A N 1
ATOM 1603 C CA . TRP A 1 198 ? -2.120 0.046 -11.261 1.00 85.06 198 TRP A CA 1
ATOM 1604 C C . TRP A 1 198 ? -0.773 0.036 -11.981 1.00 85.06 198 TRP A C 1
ATOM 1606 O O . TRP A 1 198 ? -0.709 -0.139 -13.203 1.00 85.06 198 TRP A O 1
ATOM 1616 N N . VAL A 1 199 ? 0.306 0.192 -11.221 1.00 84.12 199 VAL A N 1
ATOM 1617 C CA . VAL A 1 199 ? 1.663 0.234 -11.749 1.00 84.12 199 VAL A CA 1
ATOM 1618 C C . VAL A 1 199 ? 2.182 -1.171 -12.087 1.00 84.12 199 VAL A C 1
ATOM 1620 O O . VAL A 1 199 ? 2.871 -1.322 -13.102 1.00 84.12 199 VAL A O 1
ATOM 1623 N N . ALA A 1 200 ? 1.757 -2.204 -11.358 1.00 81.62 200 ALA A N 1
ATOM 1624 C CA . ALA A 1 200 ? 2.189 -3.586 -11.548 1.00 81.62 200 ALA A CA 1
ATOM 1625 C C . ALA A 1 200 ? 1.878 -4.137 -12.948 1.00 81.62 200 ALA A C 1
ATOM 1627 O O . ALA A 1 200 ? 0.715 -4.127 -13.362 1.00 81.62 200 ALA A O 1
ATOM 1628 N N . PRO A 1 201 ? 2.867 -4.658 -13.703 1.00 74.19 201 PRO A N 1
ATOM 1629 C CA . PRO A 1 201 ? 2.642 -5.192 -15.049 1.00 74.19 201 PRO A CA 1
ATOM 1630 C C . PRO A 1 201 ? 1.740 -6.436 -15.034 1.00 74.19 201 PRO A C 1
ATOM 1632 O O . PRO A 1 201 ? 0.927 -6.619 -15.937 1.00 74.19 201 PRO A O 1
ATOM 1635 N N . ARG A 1 202 ? 1.828 -7.264 -13.980 1.00 78.94 202 ARG A N 1
ATOM 1636 C CA . ARG A 1 202 ? 1.009 -8.473 -13.786 1.00 78.94 202 ARG A CA 1
ATOM 1637 C C . ARG A 1 202 ? 0.223 -8.414 -12.477 1.00 78.94 202 ARG A C 1
ATOM 1639 O O . ARG A 1 202 ? 0.667 -8.944 -11.462 1.00 78.94 202 ARG A O 1
ATOM 1646 N N . LYS A 1 203 ? -0.981 -7.846 -12.528 1.00 84.31 203 LYS A N 1
ATOM 1647 C CA . LYS A 1 203 ? -1.868 -7.653 -11.364 1.00 84.31 203 LYS A CA 1
ATOM 1648 C C . LYS A 1 203 ? -2.057 -8.915 -10.512 1.00 84.31 203 LYS A C 1
ATOM 1650 O O . LYS A 1 203 ? -1.845 -8.886 -9.313 1.00 84.31 203 LYS A O 1
ATOM 1655 N N . TRP A 1 204 ? -2.381 -10.047 -11.135 1.00 80.75 204 TRP A N 1
ATOM 1656 C CA . TRP A 1 204 ? -2.637 -11.305 -10.419 1.00 80.75 204 TRP A CA 1
ATOM 1657 C C . TRP A 1 204 ? -1.404 -11.934 -9.774 1.00 80.75 204 TRP 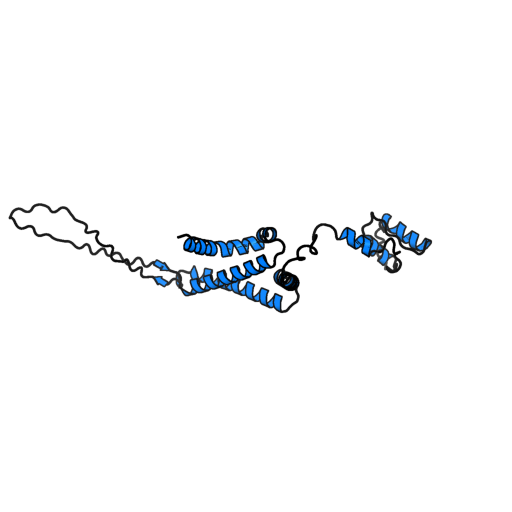A C 1
ATOM 1659 O O . TRP A 1 204 ? -1.531 -12.644 -8.783 1.00 80.75 204 TRP A O 1
ATOM 1669 N N . ALA A 1 205 ? -0.221 -11.708 -10.345 1.00 82.31 205 ALA A N 1
ATOM 1670 C CA . ALA A 1 205 ? 1.012 -12.167 -9.722 1.00 82.31 205 ALA A CA 1
ATOM 1671 C C . ALA A 1 205 ? 1.369 -11.284 -8.524 1.00 82.31 205 ALA A C 1
ATOM 1673 O O . ALA A 1 205 ? 1.732 -11.814 -7.485 1.00 82.31 205 ALA A O 1
ATOM 1674 N N . PHE A 1 206 ? 1.187 -9.968 -8.670 1.00 85.38 206 PHE A N 1
ATOM 1675 C CA . PHE A 1 206 ? 1.381 -8.991 -7.604 1.00 85.38 206 PHE A CA 1
ATOM 1676 C C . PHE A 1 206 ? 0.471 -9.284 -6.401 1.00 85.38 206 PHE A C 1
ATOM 1678 O O . PHE A 1 206 ? 0.959 -9.418 -5.289 1.00 85.38 206 PHE A O 1
ATOM 1685 N N . VAL A 1 207 ? -0.831 -9.506 -6.621 1.00 86.25 207 VAL A N 1
ATOM 1686 C CA . VAL A 1 207 ? -1.795 -9.804 -5.540 1.00 86.25 207 VAL A CA 1
ATOM 1687 C C . VAL A 1 207 ? -1.445 -11.083 -4.762 1.00 86.25 207 VAL A C 1
ATOM 1689 O O . VAL A 1 207 ? -1.768 -11.181 -3.587 1.00 86.25 207 VAL A O 1
ATOM 1692 N N . LYS A 1 208 ? -0.798 -12.071 -5.396 1.00 83.62 208 LYS A N 1
ATOM 1693 C CA . LYS A 1 208 ? -0.431 -13.351 -4.758 1.00 83.62 208 LYS A CA 1
ATOM 1694 C C . LYS A 1 208 ? 0.879 -13.303 -3.972 1.00 83.62 208 LYS A C 1
ATOM 1696 O O . LYS A 1 208 ? 1.219 -14.277 -3.304 1.00 83.62 208 LYS A O 1
ATOM 1701 N N . GLU A 1 209 ? 1.638 -12.225 -4.090 1.00 88.31 209 GLU A N 1
ATOM 1702 C CA . GLU A 1 209 ? 2.878 -12.055 -3.347 1.00 88.31 209 GLU A CA 1
ATOM 1703 C C . GLU A 1 209 ? 2.579 -11.800 -1.865 1.00 88.31 209 GLU A C 1
ATOM 1705 O O . GLU A 1 209 ? 1.675 -11.039 -1.533 1.00 88.31 209 GLU A O 1
ATOM 1710 N N . PHE A 1 210 ? 3.334 -12.445 -0.972 1.00 88.50 210 PHE A N 1
ATOM 1711 C CA . PHE A 1 210 ? 3.025 -12.507 0.462 1.00 88.50 210 PHE A CA 1
ATOM 1712 C C . PHE A 1 210 ? 2.789 -11.132 1.106 1.00 88.50 210 PHE A C 1
ATOM 1714 O O . PHE A 1 210 ? 1.813 -10.957 1.829 1.00 88.50 210 PHE A O 1
ATOM 1721 N N . LEU A 1 211 ? 3.636 -10.147 0.800 1.00 84.88 211 LEU A N 1
ATOM 1722 C CA . LEU A 1 211 ? 3.511 -8.790 1.342 1.00 84.88 211 LEU A CA 1
ATOM 1723 C C . LEU A 1 211 ? 2.232 -8.094 0.853 1.00 84.88 211 LEU A C 1
ATOM 1725 O O . LEU A 1 211 ? 1.504 -7.503 1.641 1.00 84.88 211 LEU A O 1
ATOM 1729 N N . ASN A 1 212 ? 1.893 -8.258 -0.424 1.00 88.38 212 ASN A N 1
ATOM 1730 C CA . ASN A 1 212 ? 0.692 -7.663 -1.011 1.00 88.38 212 ASN A CA 1
ATOM 1731 C C . ASN A 1 212 ? -0.598 -8.359 -0.544 1.00 88.38 212 ASN A C 1
ATOM 1733 O O . ASN A 1 212 ? -1.669 -7.755 -0.590 1.00 88.38 212 ASN A O 1
ATOM 1737 N N . VAL A 1 213 ? -0.520 -9.621 -0.104 1.00 90.06 213 VAL A N 1
ATOM 1738 C CA . VAL A 1 213 ? -1.641 -10.317 0.549 1.00 90.06 213 VAL A CA 1
ATOM 1739 C C . VAL A 1 213 ? -1.917 -9.711 1.923 1.00 90.06 213 VAL A C 1
ATOM 1741 O O . VAL A 1 213 ? -3.080 -9.524 2.266 1.00 90.06 213 VAL A O 1
ATOM 1744 N N . ILE A 1 214 ? -0.877 -9.379 2.693 1.00 90.88 214 ILE A N 1
ATOM 1745 C CA . ILE A 1 214 ? -1.033 -8.724 4.000 1.00 90.88 214 ILE A CA 1
ATOM 1746 C C . ILE A 1 214 ? -1.672 -7.343 3.821 1.00 90.88 214 ILE A C 1
ATOM 1748 O O . ILE A 1 214 ? -2.674 -7.058 4.476 1.00 90.88 214 ILE A O 1
ATOM 1752 N N . ASP A 1 215 ? -1.164 -6.540 2.881 1.00 89.69 215 ASP A N 1
ATOM 1753 C CA . ASP A 1 215 ? -1.745 -5.233 2.543 1.00 89.69 215 ASP A CA 1
ATOM 1754 C C . ASP A 1 215 ? -3.226 -5.361 2.141 1.00 89.69 215 ASP A C 1
ATOM 1756 O O . ASP A 1 215 ? -4.062 -4.564 2.561 1.00 89.69 215 ASP A O 1
ATOM 1760 N N . LEU A 1 216 ? -3.574 -6.394 1.360 1.00 89.75 216 LEU A N 1
ATOM 1761 C CA . LEU A 1 216 ? -4.958 -6.660 0.964 1.00 89.75 216 LEU A CA 1
ATOM 1762 C C . LEU A 1 216 ? -5.834 -7.037 2.167 1.00 89.75 216 LEU A C 1
ATOM 1764 O O . LEU A 1 216 ? -6.937 -6.517 2.306 1.00 89.75 216 LEU A O 1
ATOM 1768 N N . LEU A 1 217 ? -5.364 -7.926 3.042 1.00 90.00 217 LEU A N 1
ATOM 1769 C CA . LEU A 1 217 ? -6.115 -8.338 4.231 1.00 90.00 217 LEU A CA 1
ATOM 1770 C C . LEU A 1 217 ? -6.381 -7.167 5.181 1.00 90.00 217 LEU A C 1
ATOM 1772 O O . LEU A 1 217 ? -7.446 -7.131 5.793 1.00 90.00 217 LEU A O 1
ATOM 1776 N N . ALA A 1 218 ? -5.465 -6.200 5.261 1.00 86.62 218 ALA A N 1
ATOM 1777 C CA . ALA A 1 218 ? -5.642 -5.001 6.075 1.00 86.62 218 ALA A CA 1
ATOM 1778 C C . ALA A 1 218 ? -6.772 -4.079 5.568 1.00 86.62 218 ALA A C 1
ATOM 1780 O O . ALA A 1 218 ? -7.412 -3.410 6.372 1.00 86.62 218 ALA A O 1
ATOM 1781 N N . ILE A 1 219 ? -7.055 -4.053 4.258 1.00 88.00 219 ILE A N 1
ATOM 1782 C CA . ILE A 1 219 ? -8.103 -3.195 3.662 1.00 88.00 219 ILE A CA 1
ATOM 1783 C C . ILE A 1 219 ? -9.438 -3.922 3.418 1.00 88.00 219 ILE A C 1
ATOM 1785 O O . ILE A 1 219 ? -10.471 -3.277 3.239 1.00 88.00 219 ILE A O 1
ATOM 1789 N N . VAL A 1 220 ? -9.439 -5.261 3.394 1.00 88.31 220 VAL A N 1
ATOM 1790 C CA . VAL A 1 220 ? -10.624 -6.091 3.099 1.00 88.31 220 VAL A CA 1
ATOM 1791 C C . VAL A 1 220 ? -11.836 -5.795 3.995 1.00 88.31 220 VAL A C 1
ATOM 1793 O O . VAL A 1 220 ? -12.927 -5.696 3.431 1.00 88.31 220 VAL A O 1
ATOM 1796 N N . PRO A 1 221 ? -11.707 -5.635 5.328 1.00 85.25 221 PRO A N 1
ATOM 1797 C CA . PRO A 1 221 ? -12.858 -5.370 6.194 1.00 85.25 221 PRO A CA 1
ATOM 1798 C C . PRO A 1 221 ? -13.640 -4.119 5.772 1.00 85.25 221 PRO A C 1
ATOM 1800 O O . PRO A 1 221 ? -14.856 -4.172 5.613 1.00 85.25 221 PRO A O 1
ATOM 1803 N N . PHE A 1 222 ? -12.933 -3.032 5.461 1.00 81.94 222 PHE A N 1
ATOM 1804 C CA . PHE A 1 222 ? -13.539 -1.779 5.012 1.00 81.94 222 PHE A CA 1
ATOM 1805 C C . PHE A 1 222 ? -14.155 -1.887 3.613 1.00 81.94 222 PHE A C 1
ATOM 1807 O O . PHE A 1 222 ? -15.248 -1.381 3.359 1.00 81.94 222 PHE A O 1
ATOM 1814 N N . ILE A 1 223 ? -13.482 -2.588 2.691 1.00 81.75 223 ILE A N 1
ATOM 1815 C CA . ILE A 1 223 ? -14.054 -2.871 1.366 1.00 81.75 223 ILE A CA 1
ATOM 1816 C C . ILE A 1 223 ? -15.367 -3.642 1.521 1.00 81.75 223 ILE A C 1
ATOM 1818 O O . ILE A 1 223 ? -16.330 -3.365 0.808 1.00 81.75 223 ILE A O 1
ATOM 1822 N N . PHE A 1 224 ? -15.415 -4.599 2.446 1.00 85.50 224 PHE A N 1
ATOM 1823 C CA . PHE A 1 224 ? -16.609 -5.387 2.705 1.00 85.50 224 PHE A CA 1
ATOM 1824 C C . PHE A 1 224 ? -17.746 -4.533 3.281 1.00 85.50 224 PHE A C 1
ATOM 1826 O O . PHE A 1 224 ? -18.857 -4.603 2.760 1.00 85.50 224 PHE A O 1
ATOM 1833 N N . GLU A 1 225 ? -17.475 -3.677 4.269 1.00 84.12 225 GLU A N 1
ATOM 1834 C CA . GLU A 1 225 ? -18.470 -2.732 4.801 1.00 84.12 225 GLU A CA 1
ATOM 1835 C C . GLU A 1 225 ? -19.034 -1.807 3.716 1.00 84.12 225 GLU A C 1
ATOM 1837 O O . GLU A 1 225 ? -20.253 -1.679 3.580 1.00 84.12 225 GLU A O 1
ATOM 1842 N N . MET A 1 226 ? -18.168 -1.228 2.883 1.00 80.31 226 MET A N 1
ATOM 1843 C CA . MET A 1 226 ? -18.582 -0.375 1.767 1.00 80.31 226 MET A CA 1
ATOM 1844 C C . MET A 1 226 ? -19.436 -1.141 0.742 1.00 80.31 226 MET A C 1
ATOM 1846 O O . MET A 1 226 ? -20.420 -0.611 0.228 1.00 80.31 226 MET A O 1
ATOM 1850 N N . MET A 1 227 ? -19.087 -2.397 0.442 1.00 85.50 227 MET A N 1
ATOM 1851 C CA . MET A 1 227 ? -19.867 -3.246 -0.467 1.00 85.50 227 MET A CA 1
ATOM 1852 C C . MET A 1 227 ? -21.241 -3.595 0.109 1.00 85.50 227 MET A C 1
ATOM 1854 O O . MET A 1 227 ? -22.217 -3.618 -0.637 1.00 85.50 227 MET A O 1
ATOM 1858 N N . LEU A 1 228 ? -21.334 -3.842 1.417 1.00 83.00 228 LEU A N 1
ATOM 1859 C CA . LEU A 1 228 ? -22.610 -4.098 2.085 1.00 83.00 228 LEU A CA 1
ATOM 1860 C C . LEU A 1 228 ? -23.524 -2.871 2.046 1.00 83.00 228 LEU A C 1
ATOM 1862 O O . LEU A 1 228 ? -24.698 -3.012 1.724 1.00 83.00 228 LEU A O 1
ATOM 1866 N N . GLN A 1 229 ? -22.987 -1.676 2.297 1.00 83.12 229 GLN A N 1
ATOM 1867 C CA . GLN A 1 229 ? -23.742 -0.418 2.201 1.00 83.12 229 GLN A CA 1
ATOM 1868 C C . GLN A 1 229 ? -24.204 -0.082 0.777 1.00 83.12 229 GLN A C 1
ATOM 1870 O O . GLN A 1 229 ? -25.132 0.697 0.604 1.00 83.12 229 GLN A O 1
ATOM 1875 N N . LEU A 1 230 ? -23.536 -0.617 -0.248 1.00 80.94 230 LEU A N 1
ATOM 1876 C CA . LEU A 1 230 ? -23.915 -0.405 -1.646 1.00 80.94 230 LEU A CA 1
ATOM 1877 C C . LEU A 1 230 ? -24.988 -1.400 -2.127 1.00 80.94 230 LEU A C 1
ATOM 1879 O O . LEU A 1 230 ? -25.681 -1.130 -3.107 1.00 80.94 230 LEU A O 1
ATOM 1883 N N . VAL A 1 231 ? -25.085 -2.568 -1.487 1.00 86.69 231 VAL A N 1
ATOM 1884 C CA . VAL A 1 231 ? -26.012 -3.650 -1.863 1.00 86.69 231 VAL A CA 1
ATOM 1885 C C . VAL A 1 231 ? -27.314 -3.608 -1.052 1.00 86.69 231 VAL A C 1
ATOM 1887 O O . VAL A 1 231 ? -28.348 -4.027 -1.576 1.00 86.69 231 VAL A O 1
ATOM 1890 N N . CYS A 1 232 ? -27.268 -3.121 0.190 1.00 60.25 232 CYS A N 1
ATOM 1891 C CA . CYS A 1 232 ? -28.424 -2.911 1.069 1.00 60.25 232 CYS A CA 1
ATOM 1892 C C . CYS A 1 232 ? -28.967 -1.483 0.956 1.00 60.25 232 CYS A C 1
ATOM 1894 O O . CYS A 1 232 ? -30.210 -1.338 0.983 1.00 60.25 232 CYS A O 1
#

Nearest PDB structures (foldseek):
  7f0j-assembly1_B  TM=4.930E-01  e=3.948E-08  Homo sapiens
  7e87-assembly1_B  TM=5.104E-01  e=3.141E-07  Homo sapiens
  7f3f-assembly1_B  TM=5.278E-01  e=1.596E-06  Homo sapiens
  7e87-assembly1_A  TM=5.046E-01  e=2.795E-06  Homo sapiens
  7ukh-assembly1_A  TM=5.664E-01  e=3.249E-02  Homo sapiens

Radius of gyration: 37.96 Å; Cα contacts (8 Å, |Δi|>4): 128; chains: 1; boun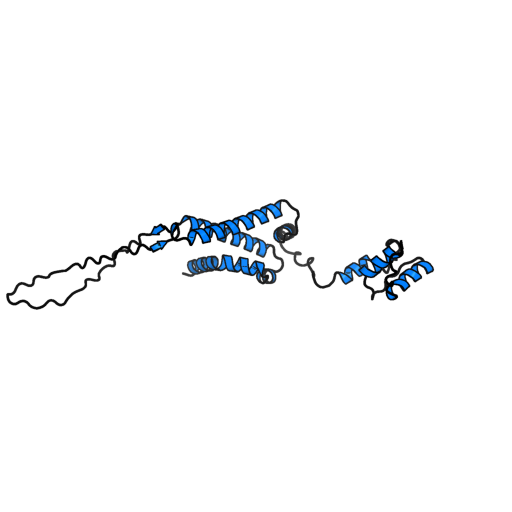ding box: 125×40×80 Å